Protein AF-A0A8J6BA47-F1 (afdb_monomer)

Sequence (181 aa):
MADPSVLKAARDALARYTASKAASAPPHPPAHEPGSLAMLLRPKSAKIEANWRGPFRFIGRGSHSSSSIIEHLTTGKNMEVSDRRLKAWAGTQDLDTLKAIIAEQEGEYEVESIVSARRRSPGSKTIMLTVHWAGYESEEDSEVRLDASTAQLAPLDAFLESHPAWRRTIEAACRRNGWQL

Radius of gyration: 20.18 Å; Cα contacts (8 Å, |Δi|>4): 269; chains: 1; bounding box: 51×37×56 Å

Secondary structure (DSSP, 8-state):
---HHHHHHHHHHHHHHHHHHTT---SS---PPTT-EEEEEEE-SSTTSEEEEEEEEEEEE-SSTTEEEEEETTT--EEEEEGGGEEE--S---HHHHHHHHHHHHT---EEEEEEEEESSTT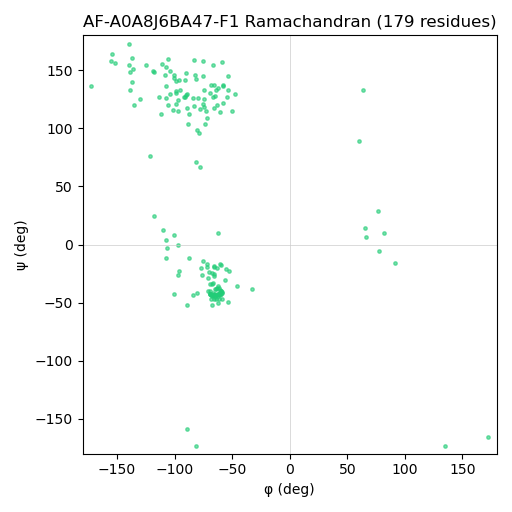--PEEEEEEETTS-GGG-EEEEE-TT----HHHHHHHHH-HHHHHHHHHHHHTTT---

pLDDT: mean 76.28, std 13.8, range [37.5, 96.56]

InterPro domains:
  IPR016197 Chromo-like domain superfamily [SSF54160] (102-166)

Foldseek 3Di:
DCPPVLQVLLVVQVVVVVVVVVPDDPDAADDQDQQFWKWFFDQDPDNPDTQIAAGWGWHAADPDPQWTWTAHLVPRDIDIDGSVRIHGRPGDPPSLSRVVRRCVRVVPFAFPDFPDWDAPDVLHLKIWTFTDTPSDDSVPTDTDIDDPPPPDPVNVVVVCVVPVVVVVVVCVSNVVSVHDD

Solvent-accessible surface area (backbone atoms only — not comparable to full-atom values): 10624 Å² total; per-residue (Å²): 132,76,52,73,66,43,56,52,48,36,53,51,35,52,51,52,51,58,56,52,58,76,74,57,83,75,87,68,70,74,85,81,49,67,72,38,46,24,27,41,57,46,84,48,99,59,94,84,55,90,42,72,44,52,59,24,34,30,62,43,76,34,98,46,100,63,27,27,27,33,29,36,76,79,80,66,49,73,45,76,42,51,51,91,36,48,38,73,54,88,59,83,84,54,65,71,43,42,43,52,45,34,33,68,70,72,65,60,58,45,53,64,44,76,79,44,79,44,60,75,44,94,92,46,72,37,35,36,32,35,35,33,41,61,88,60,57,82,90,67,46,42,80,45,76,45,47,101,78,57,76,73,59,64,41,55,51,56,40,33,69,77,34,59,70,57,37,51,53,51,48,54,53,33,48,78,59,78,45,85,132

Structure (mmCIF, N/CA/C/O backbone):
data_AF-A0A8J6BA47-F1
#
_entry.id   AF-A0A8J6BA47-F1
#
loop_
_atom_site.group_PDB
_atom_site.id
_atom_site.type_symbol
_atom_site.label_atom_id
_atom_site.label_alt_id
_atom_site.label_comp_id
_atom_site.label_asym_id
_atom_site.label_entity_id
_atom_site.label_seq_id
_atom_site.pdbx_PDB_ins_code
_atom_site.Cartn_x
_atom_site.Cartn_y
_atom_site.Cartn_z
_atom_site.occupancy
_atom_site.B_iso_or_equiv
_atom_site.auth_seq_id
_atom_site.auth_comp_id
_atom_site.auth_asym_id
_atom_site.auth_atom_id
_atom_site.pdbx_PDB_model_num
ATOM 1 N N . MET A 1 1 ? -5.062 -13.744 -6.064 1.00 40.34 1 MET A N 1
ATOM 2 C CA . MET A 1 1 ? -6.262 -13.364 -6.832 1.00 40.34 1 MET A CA 1
ATOM 3 C C . MET A 1 1 ? -7.242 -12.591 -5.989 1.00 40.34 1 MET A C 1
ATOM 5 O O . MET A 1 1 ? -8.211 -13.153 -5.491 1.00 40.34 1 MET A O 1
ATOM 9 N N . ALA A 1 2 ? -7.003 -11.284 -5.868 1.00 37.50 2 ALA A N 1
ATOM 10 C CA . ALA A 1 2 ? -8.118 -10.364 -5.708 1.00 37.50 2 ALA A CA 1
ATOM 11 C C . ALA A 1 2 ? -8.786 -10.256 -7.087 1.00 37.50 2 ALA A C 1
ATOM 13 O O . ALA A 1 2 ? -8.145 -9.914 -8.074 1.00 37.50 2 ALA A O 1
ATOM 14 N N . ASP A 1 3 ? -10.047 -10.657 -7.177 1.00 56.34 3 ASP A N 1
ATOM 15 C CA . ASP A 1 3 ? -10.820 -10.640 -8.420 1.00 56.34 3 ASP A CA 1
ATOM 16 C C . ASP A 1 3 ? -10.870 -9.197 -8.990 1.00 56.34 3 ASP A C 1
ATOM 18 O O . ASP A 1 3 ? -11.067 -8.257 -8.224 1.00 56.34 3 ASP A O 1
ATOM 22 N N . PRO A 1 4 ? -10.705 -8.948 -10.304 1.00 58.03 4 PRO A N 1
ATOM 23 C CA . PRO A 1 4 ? -10.864 -7.609 -10.892 1.00 58.03 4 PRO A CA 1
ATOM 24 C C . PRO A 1 4 ? -12.204 -6.927 -10.540 1.00 58.03 4 PRO A C 1
ATOM 26 O O . PRO A 1 4 ? -12.303 -5.693 -10.537 1.00 58.03 4 PRO A O 1
ATOM 29 N N . SER A 1 5 ? -13.230 -7.700 -10.174 1.00 58.78 5 SER A N 1
ATOM 30 C CA . SER A 1 5 ? -14.468 -7.192 -9.578 1.00 58.78 5 SER A CA 1
ATOM 31 C C . SER A 1 5 ? -14.243 -6.499 -8.220 1.00 58.78 5 SER A C 1
ATOM 33 O O . SER A 1 5 ? -14.869 -5.471 -7.955 1.00 58.78 5 SER A O 1
ATOM 35 N N . VAL A 1 6 ? -13.300 -6.986 -7.407 1.00 58.88 6 VAL A N 1
ATOM 36 C CA . VAL A 1 6 ? -12.891 -6.462 -6.091 1.00 58.88 6 VAL A CA 1
ATOM 37 C C . VAL A 1 6 ? -12.219 -5.101 -6.225 1.00 58.88 6 VAL A C 1
ATOM 39 O O . VAL A 1 6 ? -12.552 -4.178 -5.488 1.00 58.88 6 VAL A O 1
ATOM 42 N N . LEU A 1 7 ? -11.333 -4.920 -7.205 1.00 55.47 7 LEU A N 1
ATOM 43 C CA . LEU A 1 7 ? -10.654 -3.637 -7.430 1.00 55.47 7 LEU A CA 1
ATOM 44 C C . LEU A 1 7 ? -11.595 -2.569 -7.979 1.00 55.47 7 LEU A C 1
ATOM 46 O O . LEU A 1 7 ? -11.562 -1.408 -7.558 1.00 55.47 7 LEU A O 1
ATOM 50 N N . LYS A 1 8 ? -12.490 -2.957 -8.891 1.00 68.81 8 LYS A N 1
ATOM 51 C CA . LYS A 1 8 ? -13.566 -2.069 -9.329 1.00 68.81 8 LYS A CA 1
ATOM 52 C C . LYS A 1 8 ? -14.477 -1.710 -8.152 1.00 68.81 8 LYS A C 1
ATOM 54 O O . LYS A 1 8 ? -14.789 -0.537 -7.970 1.00 68.81 8 LYS A O 1
ATOM 59 N N . ALA A 1 9 ? -14.823 -2.678 -7.304 1.00 67.25 9 ALA A N 1
ATOM 60 C CA . ALA A 1 9 ? -15.599 -2.436 -6.092 1.00 67.25 9 ALA A CA 1
ATOM 61 C C . ALA A 1 9 ? -14.868 -1.521 -5.094 1.00 67.25 9 ALA A C 1
ATOM 63 O O . ALA A 1 9 ? -15.519 -0.670 -4.489 1.00 67.25 9 ALA A O 1
ATOM 64 N N . ALA A 1 10 ? -13.541 -1.635 -4.958 1.00 61.53 10 ALA A N 1
ATOM 65 C CA . ALA A 1 10 ? -12.705 -0.756 -4.141 1.00 61.53 10 ALA A CA 1
ATOM 66 C C . ALA A 1 10 ? -12.764 0.691 -4.643 1.00 61.53 10 ALA A C 1
ATOM 68 O O . ALA A 1 10 ? -13.075 1.606 -3.875 1.00 61.53 10 ALA A O 1
ATOM 69 N N . ARG A 1 11 ? -12.547 0.890 -5.950 1.00 68.50 11 ARG A N 1
ATOM 70 C CA . ARG A 1 11 ? -12.628 2.205 -6.603 1.00 68.50 11 ARG A CA 1
ATOM 71 C C . ARG A 1 11 ? -14.027 2.802 -6.504 1.00 68.50 11 ARG A C 1
ATOM 73 O O . ARG A 1 11 ? -14.170 3.963 -6.125 1.00 68.50 11 ARG A O 1
ATOM 80 N N . ASP A 1 12 ? -15.062 2.004 -6.748 1.00 72.50 12 ASP A N 1
ATOM 81 C CA . ASP A 1 12 ? -16.461 2.428 -6.647 1.00 72.50 12 ASP A CA 1
ATOM 82 C C . ASP A 1 12 ? -16.868 2.723 -5.193 1.00 72.50 12 ASP A C 1
ATOM 84 O O . ASP A 1 12 ? -17.684 3.611 -4.935 1.00 72.50 12 ASP A O 1
ATOM 88 N N . ALA A 1 13 ? -16.326 1.996 -4.213 1.00 66.44 13 ALA A N 1
ATOM 89 C CA . ALA A 1 13 ? -16.533 2.272 -2.792 1.00 66.44 13 ALA A CA 1
ATOM 90 C C . ALA A 1 13 ? -15.845 3.578 -2.377 1.00 66.44 13 ALA A C 1
ATOM 92 O O . ALA A 1 13 ? -16.460 4.399 -1.693 1.00 66.44 13 ALA A O 1
ATOM 93 N N . LEU A 1 14 ? -14.613 3.808 -2.840 1.00 64.88 14 LEU A N 1
ATOM 94 C CA . LEU A 1 14 ? -13.883 5.049 -2.600 1.00 64.88 14 LEU A CA 1
ATOM 95 C C . LEU A 1 14 ? -14.600 6.246 -3.242 1.00 64.88 14 LEU A C 1
ATOM 97 O O . LEU A 1 14 ? -14.780 7.267 -2.583 1.00 64.88 14 LEU A O 1
ATOM 101 N N . ALA A 1 15 ? -15.081 6.100 -4.480 1.00 71.81 15 ALA A N 1
ATOM 102 C CA . ALA A 1 15 ? -15.835 7.127 -5.199 1.00 71.81 15 ALA A CA 1
ATOM 103 C C . ALA A 1 15 ? -17.190 7.440 -4.539 1.00 71.81 15 ALA A C 1
ATOM 105 O O . ALA A 1 15 ? -17.557 8.604 -4.374 1.00 71.81 15 ALA A O 1
ATOM 106 N N . ARG A 1 16 ? -17.937 6.419 -4.095 1.00 69.31 16 ARG A N 1
ATOM 107 C CA . ARG A 1 16 ? -19.186 6.622 -3.336 1.00 69.31 16 ARG A CA 1
ATOM 108 C C . ARG A 1 16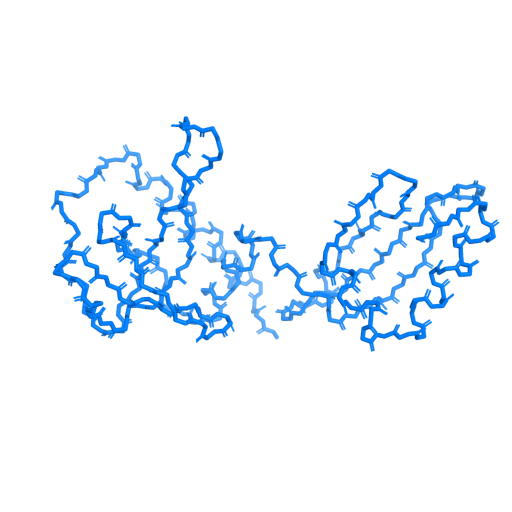 ? -18.932 7.307 -1.999 1.00 69.31 16 ARG A C 1
ATOM 110 O O . ARG A 1 16 ? -19.718 8.158 -1.586 1.00 69.31 16 ARG A O 1
ATOM 117 N N . TYR A 1 17 ? -17.833 6.965 -1.335 1.00 63.50 17 TYR A N 1
ATOM 118 C CA . TYR A 1 17 ? -17.441 7.595 -0.082 1.00 63.50 17 TYR A CA 1
ATOM 119 C C . TYR A 1 17 ? -17.047 9.067 -0.268 1.00 63.50 17 TYR A C 1
ATOM 121 O O . TYR A 1 17 ? -17.473 9.922 0.509 1.00 63.50 17 TYR A O 1
ATOM 129 N N . THR A 1 18 ? -16.259 9.397 -1.295 1.00 64.94 18 THR A N 1
ATOM 130 C CA . THR A 1 18 ? -15.900 10.794 -1.587 1.00 64.94 18 THR A CA 1
ATOM 131 C C . THR A 1 18 ? -17.123 11.614 -1.996 1.00 64.94 18 THR A C 1
ATOM 133 O O . THR A 1 18 ? -17.263 12.745 -1.530 1.00 64.94 18 THR A O 1
ATOM 136 N N . ALA A 1 19 ? -18.050 11.030 -2.764 1.00 65.50 19 ALA A N 1
ATOM 137 C CA . ALA A 1 19 ? -19.309 11.666 -3.151 1.00 65.50 19 ALA A CA 1
ATOM 138 C C . ALA A 1 19 ? -20.256 11.898 -1.958 1.00 65.50 19 ALA A C 1
ATOM 140 O O . ALA A 1 19 ? -20.803 12.991 -1.813 1.00 65.50 19 ALA A O 1
ATOM 141 N N . SER A 1 20 ? -20.412 10.923 -1.052 1.00 59.25 20 SER A N 1
ATOM 142 C CA . SER A 1 20 ? -21.249 11.081 0.152 1.00 59.25 20 SER A CA 1
ATOM 143 C C . SER A 1 20 ? -20.690 12.131 1.118 1.00 59.25 20 SER A C 1
ATOM 145 O O . SER A 1 20 ? -21.438 12.803 1.830 1.00 59.25 20 SER A O 1
ATOM 147 N N . LYS A 1 21 ? -19.369 12.348 1.087 1.00 52.53 21 LYS A N 1
ATOM 148 C CA . LYS A 1 21 ? -18.679 13.381 1.864 1.00 52.53 21 LYS A CA 1
ATOM 149 C C . LYS A 1 21 ? -19.010 14.812 1.443 1.00 52.53 21 LYS A C 1
ATOM 151 O O . LYS A 1 21 ? -18.878 15.701 2.280 1.00 52.53 21 LYS A O 1
ATOM 156 N N . ALA A 1 22 ? -19.429 15.039 0.197 1.00 51.88 22 ALA A N 1
ATOM 157 C CA . ALA A 1 22 ? -19.883 16.359 -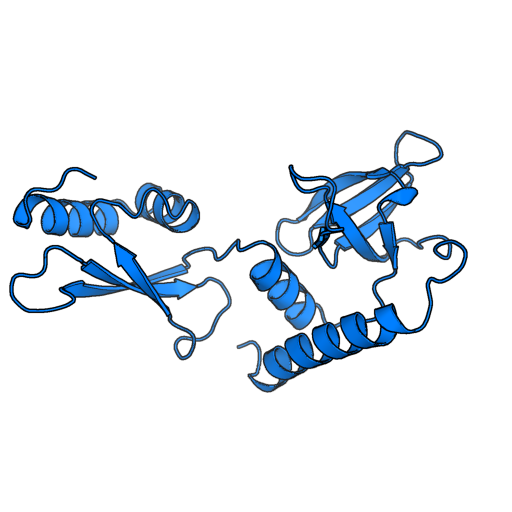0.238 1.00 51.88 22 ALA A CA 1
ATOM 158 C C . ALA A 1 22 ? -21.248 16.729 0.371 1.00 51.88 22 ALA A C 1
ATOM 160 O O . ALA A 1 22 ? -21.587 17.907 0.434 1.00 51.88 22 ALA A O 1
ATOM 161 N N . ALA A 1 23 ? -22.017 15.741 0.847 1.00 45.31 23 ALA A N 1
ATOM 162 C CA . ALA A 1 23 ? -23.414 15.937 1.210 1.00 45.31 23 ALA A CA 1
ATOM 163 C C . ALA A 1 23 ? -23.681 16.179 2.706 1.00 45.31 23 ALA A C 1
ATOM 165 O O . ALA A 1 23 ? -24.675 16.831 3.006 1.00 45.31 23 ALA A O 1
ATOM 166 N N . SER A 1 24 ? -22.856 15.713 3.656 1.00 47.75 24 SER A N 1
ATOM 167 C CA . SER A 1 24 ? -23.028 16.032 5.092 1.00 47.75 24 SER A CA 1
ATOM 168 C C . SER A 1 24 ? -21.871 15.537 5.965 1.00 47.75 24 SER A C 1
ATOM 170 O O . SER A 1 24 ? -21.425 14.394 5.853 1.00 47.75 24 SER A O 1
ATOM 172 N N . ALA A 1 25 ? -21.410 16.376 6.896 1.00 42.78 25 ALA A N 1
ATOM 173 C CA . ALA A 1 25 ? -20.571 15.946 8.011 1.00 42.78 25 ALA A CA 1
ATOM 174 C C . ALA A 1 25 ? -21.479 15.408 9.135 1.00 42.78 25 ALA A C 1
ATOM 176 O O . ALA A 1 25 ? -22.297 16.174 9.641 1.00 42.78 25 ALA A O 1
ATOM 177 N N . PRO A 1 26 ? -21.367 14.130 9.548 1.00 48.59 26 PRO A N 1
ATOM 178 C CA . PRO A 1 26 ? -22.110 13.645 10.703 1.00 48.59 26 PRO A CA 1
ATOM 179 C C . PRO A 1 26 ? -21.667 14.407 11.964 1.00 48.59 26 PRO A C 1
ATOM 181 O O . PRO A 1 26 ? -20.458 14.583 12.166 1.00 48.59 26 PRO A O 1
ATOM 184 N N . PRO A 1 27 ? -22.608 14.856 12.809 1.00 48.44 27 PRO A N 1
ATOM 185 C CA . PRO A 1 27 ? -22.300 15.482 14.084 1.00 48.44 27 PRO A CA 1
ATOM 186 C C . PRO A 1 27 ? -21.792 14.398 15.039 1.00 48.44 27 PRO A C 1
ATOM 188 O O . PRO A 1 27 ? -22.556 13.548 15.473 1.00 48.44 27 PRO A O 1
ATOM 191 N N . HIS A 1 28 ? -20.492 14.438 15.339 1.00 47.88 28 HIS A N 1
ATOM 192 C CA . HIS A 1 28 ? -19.748 13.464 16.147 1.00 47.88 28 HIS A CA 1
ATOM 193 C C . HIS A 1 28 ? -19.669 12.031 15.573 1.00 47.88 28 HIS A C 1
ATOM 195 O O . HIS A 1 28 ? -20.671 11.458 15.147 1.00 47.88 28 HIS A O 1
ATOM 201 N N . PRO A 1 29 ? -18.473 11.406 15.550 1.00 54.16 29 PRO A N 1
ATOM 202 C CA . PRO A 1 29 ? -18.387 9.995 15.208 1.00 54.16 29 PRO A CA 1
ATOM 203 C C . PRO A 1 29 ? -19.139 9.184 16.281 1.00 54.16 29 PRO A C 1
ATOM 205 O O . PRO A 1 29 ? -18.942 9.450 17.472 1.00 54.16 29 PRO A O 1
ATOM 208 N N . PRO A 1 30 ? -19.999 8.219 15.900 1.00 56.72 30 PRO A N 1
ATOM 209 C CA . PRO A 1 30 ? -20.531 7.253 16.856 1.00 56.72 30 PRO A CA 1
ATOM 210 C C . PRO A 1 30 ? -19.358 6.592 17.584 1.00 56.72 30 PRO A C 1
ATOM 212 O O . PRO A 1 30 ? -18.284 6.425 16.999 1.00 56.72 30 PRO A O 1
ATOM 215 N N . ALA A 1 31 ? -19.541 6.271 18.867 1.00 66.62 31 ALA A N 1
ATOM 216 C CA . ALA A 1 31 ? -18.517 5.605 19.662 1.00 66.62 31 ALA A CA 1
ATOM 217 C C . ALA A 1 31 ? -18.004 4.384 18.887 1.00 66.62 31 ALA A C 1
ATOM 219 O O . ALA A 1 31 ? -18.769 3.476 18.579 1.00 66.62 31 ALA A O 1
ATOM 220 N N . HIS A 1 32 ? -16.731 4.411 18.501 1.00 79.00 32 HIS A N 1
ATOM 221 C CA . HIS A 1 32 ? -16.126 3.310 17.773 1.00 79.00 32 HIS A CA 1
ATOM 222 C C . HIS A 1 32 ? -16.135 2.071 18.673 1.00 79.00 32 HIS A C 1
ATOM 224 O O . HIS A 1 32 ? -15.572 2.091 19.769 1.00 79.00 32 HIS A O 1
ATOM 230 N N . GLU A 1 33 ? -16.800 1.010 18.228 1.00 89.06 33 GLU A N 1
ATOM 231 C CA . GLU A 1 33 ? -16.761 -0.281 18.909 1.00 89.06 33 GLU A CA 1
ATOM 232 C C . GLU A 1 33 ? -15.496 -1.050 18.490 1.00 89.06 33 GLU A C 1
ATOM 234 O O . GLU A 1 33 ? -15.059 -0.916 17.338 1.00 89.06 33 GLU A O 1
ATOM 239 N N . PRO A 1 34 ? -14.878 -1.846 19.383 1.00 93.12 34 PRO A N 1
ATOM 240 C CA . PRO A 1 34 ? -13.814 -2.781 19.016 1.00 93.12 34 PRO A CA 1
ATOM 241 C C . PRO A 1 34 ? -14.189 -3.622 17.790 1.00 93.12 34 PRO A C 1
ATOM 243 O O . PRO A 1 34 ? -15.270 -4.197 17.724 1.00 93.12 34 PRO A O 1
ATOM 246 N N . GLY A 1 35 ? -13.299 -3.662 16.800 1.00 90.69 35 GLY A N 1
ATOM 247 C CA . GLY A 1 35 ? -13.515 -4.318 15.509 1.00 90.69 35 GLY A CA 1
ATOM 248 C C . GLY A 1 35 ? -14.098 -3.416 14.416 1.00 90.69 35 GLY A C 1
ATOM 249 O O . GLY A 1 35 ? -13.987 -3.761 13.240 1.00 90.69 35 GLY A O 1
ATOM 250 N N . SER A 1 36 ? -14.658 -2.248 14.757 1.00 91.75 36 SER A N 1
ATOM 251 C CA . SER A 1 36 ? -15.170 -1.297 13.760 1.00 91.75 36 SER A CA 1
ATOM 252 C C . SER A 1 36 ? -14.050 -0.702 12.899 1.00 91.75 36 SER A C 1
ATOM 254 O O . SER A 1 36 ? -12.895 -0.625 13.312 1.00 91.75 36 SER A O 1
ATOM 256 N N . LEU A 1 37 ? -14.381 -0.273 11.680 1.00 92.31 37 LEU A N 1
ATOM 257 C CA . LEU A 1 37 ? -13.415 0.313 10.750 1.00 92.31 37 LEU A CA 1
ATOM 258 C C . LEU A 1 37 ? -13.440 1.844 10.812 1.00 92.31 37 LEU A C 1
ATOM 260 O O . LEU A 1 37 ? -14.502 2.468 10.908 1.00 92.31 37 LEU A O 1
ATOM 264 N N . ALA A 1 38 ? -12.269 2.467 10.714 1.00 91.81 38 ALA A N 1
ATOM 265 C CA . ALA A 1 38 ? -12.109 3.914 10.786 1.00 91.81 38 ALA A CA 1
ATOM 266 C C . ALA A 1 38 ? -11.087 4.445 9.773 1.00 91.81 38 ALA A C 1
ATOM 268 O O . ALA A 1 38 ? -10.159 3.759 9.365 1.00 91.81 38 ALA A O 1
ATOM 269 N N . MET A 1 39 ? -11.237 5.706 9.387 1.00 90.56 39 MET A N 1
ATOM 270 C CA . MET A 1 39 ? -10.231 6.477 8.668 1.00 90.56 39 MET A CA 1
ATOM 271 C C . MET A 1 39 ? -9.498 7.406 9.623 1.00 90.56 39 MET A C 1
ATOM 273 O O . MET A 1 39 ? -10.106 7.990 10.520 1.00 90.56 39 MET A O 1
ATOM 277 N N . LEU A 1 40 ? -8.213 7.609 9.362 1.00 88.88 40 LEU A N 1
ATOM 278 C CA . LEU A 1 40 ? -7.342 8.507 10.098 1.00 88.88 40 LEU A CA 1
ATOM 279 C C . LEU A 1 40 ? -7.026 9.755 9.270 1.00 88.88 40 LEU A C 1
ATOM 281 O O . LEU A 1 40 ? -6.477 9.672 8.173 1.00 88.88 40 LEU A O 1
ATOM 285 N N . LEU A 1 41 ? -7.280 10.934 9.826 1.00 84.25 41 LEU A N 1
ATOM 286 C CA . LEU A 1 41 ? -6.815 12.200 9.271 1.00 84.25 41 LEU A CA 1
ATOM 287 C C . LEU A 1 41 ? -5.305 12.353 9.497 1.00 84.25 41 LEU A C 1
ATOM 289 O O . LEU A 1 41 ? -4.841 12.495 10.636 1.00 84.25 41 LEU A O 1
ATOM 293 N N . ARG A 1 42 ? -4.524 12.382 8.417 1.00 78.25 42 ARG A N 1
ATOM 294 C CA . ARG A 1 42 ? -3.100 12.736 8.417 1.00 78.25 42 ARG A CA 1
ATOM 295 C C . ARG A 1 42 ? -2.954 14.185 7.931 1.00 78.25 42 ARG A C 1
ATOM 297 O O . ARG A 1 42 ? -3.288 14.469 6.783 1.00 78.25 42 ARG A O 1
ATOM 304 N N . PRO A 1 43 ? -2.477 15.124 8.764 1.00 56.88 43 PRO A N 1
ATOM 305 C CA . PRO A 1 43 ? -2.173 16.462 8.274 1.00 56.88 43 PRO A CA 1
ATOM 306 C C . PRO A 1 43 ? -1.018 16.376 7.265 1.00 56.88 43 PRO A C 1
ATOM 308 O O . PRO A 1 43 ? 0.020 15.789 7.571 1.00 56.88 43 PRO A O 1
ATOM 311 N N . LYS A 1 44 ? -1.192 16.939 6.062 1.00 58.03 44 LYS A N 1
ATOM 312 C CA . LYS A 1 44 ? -0.062 17.213 5.162 1.00 58.03 44 LYS A CA 1
ATOM 313 C C . LYS A 1 44 ? 0.709 18.437 5.672 1.00 58.03 44 LYS A C 1
ATOM 315 O O . LYS A 1 44 ? 0.164 19.268 6.398 1.00 58.03 44 LYS A O 1
ATOM 320 N N . SER A 1 45 ? 1.975 18.549 5.268 1.00 50.25 45 SER A N 1
ATOM 321 C CA . SER A 1 45 ? 2.879 19.665 5.601 1.00 50.25 45 SER A CA 1
ATOM 322 C C . SER A 1 45 ? 2.328 21.046 5.210 1.00 50.25 45 SER A C 1
ATOM 324 O O . SER A 1 45 ? 2.710 22.045 5.815 1.00 50.25 45 SER A O 1
ATOM 326 N N . ALA A 1 46 ? 1.373 21.108 4.276 1.00 49.25 46 ALA A N 1
ATOM 327 C CA . ALA A 1 46 ? 0.557 22.284 3.996 1.00 49.25 46 ALA A CA 1
ATOM 328 C C . ALA A 1 46 ? -0.869 22.080 4.542 1.00 49.25 46 ALA A C 1
ATOM 330 O O . ALA A 1 46 ? -1.577 21.160 4.136 1.00 49.25 46 ALA A O 1
ATOM 331 N N . LYS A 1 47 ? -1.300 22.960 5.453 1.00 49.75 47 LYS A N 1
ATOM 332 C CA . LYS A 1 47 ? -2.566 22.916 6.220 1.00 49.75 47 LYS A CA 1
ATOM 333 C C . LYS A 1 47 ? -3.867 22.991 5.392 1.00 49.75 47 LYS A C 1
ATOM 335 O O . LYS A 1 47 ? -4.928 23.192 5.972 1.00 49.75 47 LYS A O 1
ATOM 340 N N . ILE A 1 48 ? -3.806 22.890 4.066 1.00 49.44 48 ILE A N 1
ATOM 341 C CA . ILE A 1 48 ? -4.901 23.306 3.179 1.00 49.44 48 ILE A CA 1
ATOM 342 C C . ILE A 1 48 ? -5.803 22.128 2.771 1.00 49.44 48 ILE A C 1
ATOM 344 O O . ILE A 1 48 ? -6.982 22.340 2.512 1.00 49.44 48 ILE A O 1
ATOM 348 N N . GLU A 1 49 ? -5.326 20.877 2.820 1.00 58.69 49 GLU A N 1
ATOM 349 C CA . GLU A 1 49 ? -6.135 19.713 2.424 1.00 58.69 49 GLU A CA 1
ATOM 350 C C . GLU A 1 49 ? -6.120 18.593 3.472 1.00 58.69 49 GLU A C 1
ATOM 352 O O . GLU A 1 49 ? -5.072 18.085 3.883 1.00 58.69 49 GLU A O 1
ATOM 357 N N . ALA A 1 50 ? -7.314 18.184 3.905 1.00 69.00 50 ALA A N 1
ATOM 358 C CA . ALA A 1 50 ? -7.500 17.075 4.830 1.00 69.00 50 ALA A CA 1
ATOM 359 C C . ALA A 1 50 ? -7.253 15.731 4.121 1.00 69.00 50 ALA A C 1
ATOM 361 O O . ALA A 1 50 ? -8.122 15.239 3.401 1.00 69.00 50 ALA A O 1
ATOM 362 N N . ASN A 1 51 ? -6.093 15.113 4.356 1.00 79.12 51 ASN A N 1
ATOM 363 C CA . ASN A 1 51 ? -5.755 13.799 3.809 1.00 79.12 51 ASN A CA 1
ATOM 364 C C . ASN A 1 51 ? -6.227 12.680 4.753 1.00 79.12 51 ASN A C 1
ATOM 366 O O . ASN A 1 51 ? -5.627 12.439 5.802 1.00 79.12 51 ASN A O 1
ATOM 370 N N . TRP A 1 52 ? -7.324 12.014 4.398 1.00 83.31 52 TRP A N 1
ATOM 371 C CA . TRP A 1 52 ? -7.855 10.881 5.155 1.00 83.31 52 TRP A CA 1
ATOM 372 C C . TRP A 1 52 ? -7.261 9.579 4.618 1.00 83.31 52 TRP A C 1
ATOM 374 O O . TRP A 1 52 ? -7.340 9.321 3.422 1.00 83.31 52 TRP A O 1
ATOM 384 N N . ARG A 1 53 ? -6.684 8.774 5.510 1.00 84.88 53 ARG A N 1
ATOM 385 C CA . ARG A 1 53 ? -6.096 7.462 5.223 1.00 84.88 53 ARG A CA 1
ATOM 386 C C . ARG A 1 53 ? -6.926 6.347 5.847 1.00 84.88 53 ARG A C 1
ATOM 388 O O . ARG A 1 53 ? -7.591 6.586 6.855 1.00 84.88 53 ARG A O 1
ATOM 395 N N . GLY A 1 54 ? -6.845 5.144 5.302 1.00 85.50 54 GLY A N 1
ATOM 396 C CA . GLY A 1 54 ? -7.427 3.933 5.873 1.00 85.50 54 GLY A CA 1
ATOM 397 C C . GLY A 1 54 ? -8.164 3.090 4.829 1.00 85.50 54 GLY A C 1
ATOM 398 O O . GLY A 1 54 ? -8.154 3.431 3.646 1.00 85.50 54 GLY A O 1
ATOM 399 N N . PRO A 1 55 ? -8.849 2.021 5.255 1.00 89.19 55 PRO A N 1
ATOM 400 C CA . PRO A 1 55 ? -9.377 1.849 6.611 1.00 89.19 55 PRO A CA 1
ATOM 401 C C . PRO A 1 55 ? -8.435 1.167 7.613 1.00 89.19 55 PRO A C 1
ATOM 403 O O . PRO A 1 55 ? -7.670 0.274 7.288 1.00 89.19 55 PRO A O 1
ATOM 406 N N . PHE A 1 56 ? -8.548 1.577 8.871 1.00 92.38 56 PHE A N 1
ATOM 407 C CA . PHE A 1 56 ? -7.911 0.985 10.044 1.00 92.38 56 PHE A CA 1
ATOM 408 C C . PHE A 1 56 ? -8.955 0.245 10.875 1.00 92.38 56 PHE A C 1
ATOM 410 O O . PHE A 1 56 ? -10.124 0.637 10.877 1.00 92.38 56 PHE A O 1
ATOM 417 N N . ARG A 1 57 ? -8.544 -0.776 11.628 1.00 95.06 57 ARG A N 1
ATOM 418 C CA . ARG A 1 57 ? -9.422 -1.439 12.599 1.00 95.06 57 ARG A CA 1
ATOM 419 C C . ARG A 1 57 ? -9.315 -0.753 13.948 1.00 95.06 57 ARG A C 1
ATOM 421 O O . ARG A 1 57 ? -8.226 -0.551 14.464 1.00 95.06 57 ARG A O 1
ATOM 428 N N . PHE A 1 58 ? -10.440 -0.400 14.539 1.00 95.06 58 PHE A N 1
ATOM 429 C CA . PHE A 1 58 ? -10.493 0.097 15.899 1.00 95.06 58 PHE A CA 1
ATOM 430 C C . PHE A 1 58 ? -10.292 -1.060 16.878 1.00 95.06 58 PHE A C 1
ATOM 432 O O . PHE A 1 58 ? -11.016 -2.051 16.824 1.00 95.06 58 PHE A O 1
ATOM 439 N N . ILE A 1 59 ? -9.320 -0.935 17.777 1.00 96.56 59 ILE A N 1
ATOM 440 C CA . ILE A 1 59 ? -9.000 -1.968 18.768 1.00 96.56 59 ILE A CA 1
ATOM 441 C C . ILE A 1 59 ? -9.605 -1.621 20.126 1.00 96.56 59 ILE A C 1
ATOM 443 O O . ILE A 1 59 ? -10.175 -2.481 20.792 1.00 96.56 59 ILE A O 1
ATOM 447 N N . GLY A 1 60 ? -9.517 -0.357 20.539 1.00 94.56 60 GLY A N 1
ATOM 448 C CA . GLY A 1 60 ? -10.004 0.068 21.846 1.00 94.56 60 GLY A CA 1
ATOM 449 C C . GLY A 1 60 ? -9.633 1.503 22.194 1.00 94.56 60 GLY A C 1
ATOM 450 O O . GLY A 1 60 ? -9.211 2.286 21.345 1.00 94.56 60 GLY A O 1
ATOM 451 N N . ARG A 1 61 ? -9.791 1.853 23.472 1.00 94.81 61 ARG A N 1
ATOM 452 C CA . ARG A 1 61 ? -9.407 3.165 24.012 1.00 94.81 61 ARG A CA 1
ATOM 453 C C . ARG A 1 61 ? -7.910 3.218 24.310 1.00 94.81 61 ARG A C 1
ATOM 455 O O . ARG A 1 61 ? -7.332 2.224 24.739 1.00 94.81 61 ARG A O 1
ATOM 462 N N . GLY A 1 62 ? -7.303 4.372 24.047 1.00 91.88 62 GLY A N 1
ATOM 463 C CA . GLY A 1 62 ? -5.899 4.628 24.356 1.00 91.88 62 GLY A CA 1
ATOM 464 C C . GLY A 1 62 ? -5.682 5.013 25.816 1.00 91.88 62 GLY A C 1
ATOM 465 O O . GLY A 1 62 ? -6.604 4.991 26.633 1.00 91.88 62 GLY A O 1
ATOM 466 N N . SER A 1 63 ? -4.446 5.392 26.134 1.00 91.25 63 SER A N 1
ATOM 467 C CA . SER A 1 63 ? -4.063 5.818 27.485 1.00 91.25 63 SER A CA 1
ATOM 468 C C . SER A 1 63 ? -4.748 7.119 27.933 1.00 91.25 63 SER A C 1
ATOM 470 O O . SER A 1 63 ? -4.957 7.330 29.128 1.00 91.25 63 SER A O 1
ATOM 472 N N . HIS A 1 64 ? -5.158 7.969 26.987 1.00 90.69 64 HIS A N 1
ATOM 473 C CA . HIS A 1 64 ? -5.864 9.223 27.255 1.00 90.69 64 HIS A CA 1
ATOM 474 C C . HIS A 1 64 ? -7.364 9.119 26.956 1.00 90.69 64 HIS A C 1
ATOM 476 O O . HIS A 1 64 ? -7.783 8.470 25.997 1.00 90.69 64 HIS A O 1
ATOM 482 N N . SER A 1 65 ? -8.181 9.879 27.693 1.00 85.06 65 SER A N 1
ATOM 483 C CA . SER A 1 65 ? -9.651 9.896 27.563 1.00 85.06 65 SER A CA 1
ATOM 484 C C . SER A 1 65 ? -10.188 10.313 26.185 1.00 85.06 65 SER A C 1
ATOM 486 O O . SER A 1 65 ? -11.345 10.046 25.878 1.00 85.06 65 SER A O 1
ATOM 488 N N . SER A 1 66 ? -9.364 10.962 25.357 1.00 89.31 66 SER A N 1
ATOM 489 C CA . SER A 1 66 ? -9.704 11.417 23.996 1.00 89.31 66 SER A CA 1
ATOM 490 C C . SER A 1 66 ? -8.836 10.766 22.914 1.00 89.31 66 SER A C 1
ATOM 492 O O . SER A 1 66 ? -8.612 11.340 21.839 1.00 89.31 66 SER A O 1
ATOM 494 N N . SER A 1 67 ? -8.309 9.585 23.232 1.00 91.88 67 SER A N 1
ATOM 495 C CA . SER A 1 67 ? -7.471 8.785 22.351 1.00 91.88 67 SER A CA 1
ATOM 496 C C . SER A 1 67 ? -8.026 7.377 22.177 1.00 91.88 67 SER A C 1
ATOM 498 O O . SER A 1 67 ? -8.704 6.821 23.048 1.00 91.88 67 SER A O 1
ATOM 500 N N . SER A 1 68 ? -7.680 6.789 21.044 1.00 93.94 68 SER A N 1
ATOM 501 C CA . SER A 1 68 ? -8.108 5.469 20.625 1.00 93.94 68 SER A CA 1
ATOM 502 C C . SER A 1 68 ? -6.948 4.722 19.988 1.00 93.94 68 SER A C 1
ATOM 504 O O . SER A 1 68 ? -6.087 5.330 19.354 1.00 93.94 68 SER A O 1
ATOM 506 N N . ILE A 1 69 ? -6.934 3.403 20.143 1.00 95.31 69 ILE A N 1
ATOM 507 C CA . ILE A 1 69 ? -5.955 2.514 19.524 1.00 95.31 69 ILE A CA 1
ATOM 508 C C . ILE A 1 69 ? -6.572 1.952 18.251 1.00 95.31 69 ILE A C 1
ATOM 510 O O . ILE A 1 69 ? -7.643 1.340 18.280 1.00 95.31 69 ILE A O 1
ATOM 514 N N . ILE A 1 70 ? -5.877 2.155 17.140 1.00 94.44 70 ILE A N 1
ATOM 515 C CA . ILE A 1 70 ? -6.226 1.597 15.838 1.00 94.44 70 ILE A CA 1
ATOM 516 C C . ILE A 1 70 ? -5.114 0.675 15.337 1.00 94.44 70 ILE A C 1
ATOM 518 O O . ILE A 1 70 ? -3.939 0.912 15.606 1.00 94.44 70 ILE A O 1
ATOM 522 N N . GLU A 1 71 ? -5.490 -0.352 14.591 1.00 94.50 71 GLU A N 1
ATOM 523 C CA . GLU A 1 71 ? -4.617 -1.322 13.942 1.00 94.50 71 GLU A CA 1
ATOM 524 C C . GLU A 1 71 ? -4.597 -1.080 12.430 1.00 94.50 71 GLU A C 1
ATOM 526 O O . GLU A 1 71 ? -5.628 -0.876 11.777 1.00 94.50 71 GLU A O 1
ATOM 531 N N . HIS A 1 72 ? -3.397 -1.133 11.869 1.00 89.06 72 HIS A N 1
ATOM 532 C CA . HIS A 1 72 ? -3.159 -1.155 10.437 1.00 89.06 72 HIS A CA 1
ATOM 533 C C . HIS A 1 72 ? -3.491 -2.529 9.847 1.00 89.06 72 HIS A C 1
ATOM 535 O O . HIS A 1 72 ? -2.870 -3.520 10.217 1.00 89.06 72 HIS A O 1
ATOM 541 N N . LEU A 1 73 ? -4.421 -2.612 8.893 1.00 87.19 73 LEU A N 1
ATOM 542 C CA . LEU A 1 73 ? -4.901 -3.915 8.402 1.00 87.19 73 LEU A CA 1
ATOM 543 C C . LEU A 1 73 ? -3.871 -4.709 7.578 1.00 87.19 73 LEU A C 1
ATOM 545 O O . LEU A 1 73 ? -3.994 -5.928 7.474 1.00 87.19 73 LEU A O 1
ATOM 549 N N . THR A 1 74 ? -2.885 -4.038 6.976 1.00 79.38 74 THR A N 1
ATOM 550 C CA . THR A 1 74 ? -1.787 -4.690 6.235 1.00 79.38 74 THR A CA 1
ATOM 551 C C . THR A 1 74 ? -0.600 -5.019 7.142 1.00 79.38 74 THR A C 1
ATOM 553 O O . THR A 1 74 ? -0.171 -6.165 7.191 1.00 79.38 74 THR A O 1
ATOM 556 N N . THR A 1 75 ? -0.091 -4.043 7.903 1.00 79.44 75 THR A N 1
ATOM 557 C CA . THR A 1 75 ? 1.128 -4.211 8.713 1.00 79.44 75 THR A CA 1
ATOM 558 C C . THR A 1 75 ? 0.884 -4.770 10.118 1.00 79.44 75 THR A C 1
ATOM 560 O O . THR A 1 75 ? 1.846 -5.087 10.813 1.00 79.44 75 THR A O 1
ATOM 563 N N . GLY A 1 76 ? -0.369 -4.838 10.584 1.00 84.88 76 GLY A N 1
ATOM 564 C CA . GLY A 1 76 ? -0.725 -5.251 11.950 1.00 84.88 76 GLY A CA 1
ATOM 565 C C . GLY A 1 76 ? -0.249 -4.287 13.046 1.00 84.88 76 GLY A C 1
ATOM 566 O O . GLY A 1 76 ? -0.335 -4.591 14.233 1.00 84.88 76 GLY A O 1
ATOM 567 N N . LYS A 1 77 ? 0.303 -3.123 12.678 1.00 84.38 77 LYS A N 1
ATOM 568 C CA . LYS A 1 77 ? 0.837 -2.156 13.642 1.00 84.38 77 LYS A CA 1
ATOM 569 C C . LYS A 1 77 ? -0.293 -1.419 14.348 1.00 84.38 77 LYS A C 1
ATOM 571 O O . LYS A 1 77 ? -1.181 -0.861 13.703 1.00 84.38 77 LYS A O 1
ATOM 576 N N . ASN A 1 78 ? -0.184 -1.333 15.670 1.00 91.94 78 ASN A N 1
ATOM 577 C CA . ASN A 1 78 ? -1.094 -0.557 16.503 1.00 91.94 78 ASN A CA 1
ATOM 578 C C . ASN A 1 78 ? -0.585 0.875 16.684 1.00 91.94 78 ASN A C 1
ATOM 580 O O . ASN A 1 78 ? 0.613 1.108 16.848 1.00 91.94 78 ASN A O 1
ATOM 584 N N . MET A 1 79 ? -1.500 1.839 16.682 1.00 92.19 79 MET A N 1
ATOM 585 C CA . MET A 1 79 ? -1.203 3.254 16.888 1.00 92.19 79 MET A CA 1
ATOM 586 C C . MET A 1 79 ? -2.257 3.889 17.793 1.00 92.19 79 MET A C 1
ATOM 588 O O . MET A 1 79 ? -3.454 3.732 17.555 1.00 92.19 79 MET A O 1
ATOM 592 N N . GLU A 1 80 ? -1.817 4.656 18.790 1.00 92.56 80 GLU A N 1
ATOM 593 C CA . GLU A 1 80 ? -2.699 5.525 19.573 1.00 92.56 80 GLU A CA 1
ATOM 594 C C . GLU A 1 80 ? -2.898 6.857 18.831 1.00 92.56 80 GLU A C 1
ATOM 596 O O . GLU A 1 80 ? -1.938 7.527 18.440 1.00 92.56 80 GLU A O 1
ATOM 601 N N . VAL A 1 81 ? -4.152 7.243 18.601 1.00 90.81 81 VAL A N 1
ATOM 602 C CA . VAL A 1 81 ? -4.529 8.447 17.850 1.00 90.81 81 VAL A CA 1
ATOM 603 C C . VAL A 1 81 ? -5.656 9.198 18.548 1.00 90.81 81 VAL A C 1
ATOM 605 O O . VAL A 1 81 ? -6.486 8.609 19.230 1.00 90.81 81 VAL A O 1
ATOM 608 N N . SER A 1 82 ? -5.709 10.519 18.368 1.00 89.56 82 SER A N 1
ATOM 609 C CA . SER A 1 82 ? -6.809 11.330 18.903 1.00 89.56 82 SER A CA 1
ATOM 610 C C . SER A 1 82 ? -8.126 11.025 18.188 1.00 89.56 82 SER A C 1
ATOM 612 O O . SER A 1 82 ? -8.169 11.019 16.956 1.00 89.56 82 SER A O 1
ATOM 614 N N . ASP A 1 83 ? -9.211 10.909 18.954 1.00 88.06 83 ASP A N 1
ATOM 615 C CA . ASP A 1 83 ? -10.567 10.649 18.448 1.00 88.06 83 ASP A CA 1
ATOM 616 C C . ASP A 1 83 ? -11.019 11.688 17.411 1.00 88.06 83 ASP A C 1
ATOM 618 O O . ASP A 1 83 ? -11.732 11.372 16.464 1.00 88.06 83 ASP A O 1
ATOM 622 N N . ARG A 1 84 ? -10.546 12.938 17.524 1.00 86.12 84 ARG A N 1
ATOM 623 C CA . ARG A 1 84 ? -10.861 14.019 16.568 1.00 86.12 84 ARG A CA 1
ATOM 624 C C . ARG A 1 84 ? -10.299 13.774 15.168 1.00 86.12 84 ARG A C 1
ATOM 626 O O . ARG A 1 84 ? -10.714 14.426 14.213 1.00 86.12 84 ARG A O 1
ATOM 633 N N . ARG A 1 85 ? -9.310 12.889 15.054 1.00 85.56 85 ARG A N 1
ATOM 634 C CA . ARG A 1 85 ? -8.674 12.508 13.790 1.00 85.56 85 ARG A CA 1
ATOM 635 C C . ARG A 1 85 ? -9.259 11.220 13.230 1.00 85.56 85 ARG A C 1
ATOM 637 O O . ARG A 1 85 ? -8.811 10.800 12.168 1.00 85.56 85 ARG A O 1
ATOM 644 N N . LEU A 1 86 ? -10.220 10.610 13.916 1.00 88.81 86 LEU A N 1
ATOM 645 C CA . LEU A 1 86 ? -10.893 9.408 13.463 1.00 88.81 86 LEU A CA 1
ATOM 646 C C . LEU A 1 86 ? -12.249 9.747 12.855 1.00 88.81 86 LEU A C 1
ATOM 648 O O . LEU A 1 86 ? -12.965 10.642 13.302 1.00 88.81 86 LEU A O 1
ATOM 652 N N . LYS A 1 87 ? -12.595 9.013 11.803 1.00 88.81 87 LYS A N 1
ATOM 653 C CA . LYS A 1 87 ? -13.934 9.020 11.219 1.00 88.81 87 LYS A CA 1
ATOM 654 C C . LYS A 1 87 ? -14.336 7.590 10.909 1.00 88.81 87 LYS A C 1
ATOM 656 O O . LYS A 1 87 ? -13.512 6.829 10.421 1.00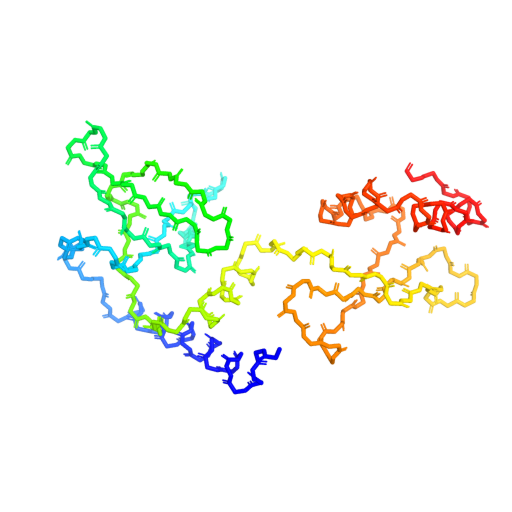 88.81 87 LYS A O 1
ATOM 661 N N . ALA A 1 88 ? -15.589 7.225 11.159 1.00 88.25 88 ALA A N 1
ATOM 662 C CA . ALA A 1 88 ? -16.085 5.898 10.805 1.00 88.25 88 ALA A CA 1
ATOM 663 C C . ALA A 1 88 ? -15.926 5.632 9.297 1.00 88.25 88 ALA A C 1
ATOM 665 O O . ALA A 1 88 ? -16.192 6.508 8.462 1.00 88.25 88 ALA A O 1
ATOM 666 N N . TRP A 1 89 ? -15.471 4.428 8.959 1.00 86.06 89 TRP A N 1
ATOM 667 C CA . TRP A 1 89 ? -15.450 3.935 7.589 1.00 86.06 89 TRP A CA 1
ATOM 668 C C . TRP A 1 89 ? -16.851 3.446 7.216 1.00 86.06 89 TRP A C 1
ATOM 670 O O . TRP A 1 89 ? -17.431 2.628 7.921 1.00 86.06 89 TRP A O 1
ATOM 680 N N . ALA A 1 90 ? -17.391 3.958 6.112 1.00 81.38 90 ALA A N 1
ATOM 681 C CA . ALA A 1 90 ? -18.726 3.607 5.615 1.00 81.38 90 ALA A CA 1
ATOM 682 C C . ALA A 1 90 ? -18.676 2.768 4.323 1.00 81.38 90 ALA A C 1
ATOM 684 O O . ALA A 1 90 ? -19.673 2.663 3.614 1.00 81.38 90 ALA A O 1
ATOM 685 N N . GLY A 1 91 ? -17.496 2.250 3.972 1.00 78.62 91 GLY A N 1
ATOM 686 C CA . GLY A 1 91 ? -17.296 1.428 2.783 1.00 78.62 91 GLY A CA 1
ATOM 687 C C . GLY A 1 91 ? -17.516 -0.059 3.053 1.00 78.62 91 GLY A C 1
ATOM 688 O O . GLY A 1 91 ? -18.162 -0.454 4.021 1.00 78.62 91 GLY A O 1
ATOM 689 N N . THR A 1 92 ? -16.943 -0.888 2.182 1.00 81.62 92 THR A N 1
ATOM 690 C CA . THR A 1 92 ? -16.942 -2.351 2.332 1.00 81.62 92 THR A CA 1
ATOM 691 C C . THR A 1 92 ? -16.288 -2.802 3.645 1.00 81.62 92 THR A C 1
ATOM 693 O O . THR A 1 92 ? -15.476 -2.075 4.219 1.00 81.62 92 THR A O 1
ATOM 696 N N . GLN A 1 93 ? -16.642 -4.001 4.108 1.00 84.12 93 GLN A N 1
ATOM 697 C CA . GLN A 1 93 ? -15.991 -4.692 5.230 1.00 84.12 93 GLN A CA 1
ATOM 698 C C . GLN A 1 93 ? -15.123 -5.874 4.772 1.00 84.12 93 GLN A C 1
ATOM 700 O O . GLN A 1 93 ? -14.478 -6.512 5.600 1.00 84.12 93 GLN A O 1
ATOM 705 N N . ASP A 1 94 ? -15.102 -6.164 3.470 1.00 87.62 94 ASP A N 1
ATOM 706 C CA . ASP A 1 94 ? -14.306 -7.246 2.896 1.00 87.62 94 ASP A CA 1
ATOM 707 C C . ASP A 1 94 ? -12.802 -6.980 3.047 1.00 87.62 94 ASP A C 1
ATOM 709 O O . ASP A 1 94 ? -12.284 -6.002 2.510 1.00 87.62 94 ASP A O 1
ATOM 713 N N . LEU A 1 95 ? -12.098 -7.844 3.780 1.00 79.44 95 LEU A N 1
ATOM 714 C CA . LEU A 1 95 ? -10.721 -7.591 4.205 1.00 79.44 95 LEU A CA 1
ATOM 715 C C . LEU A 1 95 ? -9.745 -7.437 3.030 1.00 79.44 95 LEU A C 1
ATOM 717 O O . LEU A 1 95 ? -8.851 -6.593 3.107 1.00 79.44 95 LEU A O 1
ATOM 721 N N . ASP A 1 96 ? -9.923 -8.207 1.959 1.00 75.25 96 ASP A N 1
ATOM 722 C CA . ASP A 1 96 ? -9.042 -8.159 0.790 1.00 75.25 96 ASP A CA 1
ATOM 723 C C . ASP A 1 96 ? -9.226 -6.842 0.029 1.00 75.25 96 ASP A C 1
ATOM 725 O O . ASP A 1 96 ? -8.248 -6.153 -0.272 1.00 75.25 96 ASP A O 1
ATOM 729 N N . THR A 1 97 ? -10.477 -6.400 -0.145 1.00 77.62 97 THR A N 1
ATOM 730 C CA . THR A 1 97 ? -10.780 -5.073 -0.697 1.00 77.62 97 THR A CA 1
ATOM 731 C C . THR A 1 97 ? -10.171 -3.956 0.158 1.00 77.62 97 THR A C 1
ATOM 733 O O . THR A 1 97 ? -9.637 -2.979 -0.367 1.00 77.62 97 THR A O 1
ATOM 736 N N . LEU A 1 98 ? -10.235 -4.072 1.489 1.00 82.12 98 LEU A N 1
ATOM 737 C CA . LEU A 1 98 ? -9.696 -3.052 2.395 1.00 82.12 98 LEU A CA 1
ATOM 738 C C . LEU A 1 98 ? -8.175 -2.946 2.310 1.00 82.12 98 LEU A C 1
ATOM 740 O O . LEU A 1 98 ? -7.648 -1.835 2.294 1.00 82.12 98 LEU A O 1
ATOM 744 N N . LYS A 1 99 ? -7.473 -4.081 2.236 1.00 76.81 99 LYS A N 1
ATOM 745 C CA . LYS A 1 99 ? -6.015 -4.105 2.069 1.00 76.81 99 LYS A CA 1
ATOM 746 C C . LYS A 1 99 ? -5.593 -3.447 0.755 1.00 76.81 99 LYS A C 1
ATOM 748 O O . LYS A 1 99 ? -4.674 -2.633 0.776 1.00 76.81 99 LYS A O 1
ATOM 753 N N . ALA A 1 100 ? -6.310 -3.714 -0.338 1.00 71.81 100 ALA A N 1
ATOM 754 C CA . ALA A 1 100 ? -6.065 -3.064 -1.625 1.00 71.81 100 ALA A CA 1
ATOM 755 C C . ALA A 1 100 ? -6.237 -1.532 -1.546 1.00 71.81 100 ALA A C 1
ATOM 757 O O . ALA A 1 100 ? -5.385 -0.784 -2.022 1.00 71.81 100 ALA A O 1
ATOM 758 N N . ILE A 1 101 ? -7.286 -1.051 -0.864 1.00 78.12 101 ILE A N 1
ATOM 759 C CA . ILE A 1 101 ? -7.519 0.391 -0.653 1.00 78.12 101 ILE A CA 1
ATOM 760 C C . ILE A 1 101 ? -6.367 1.039 0.131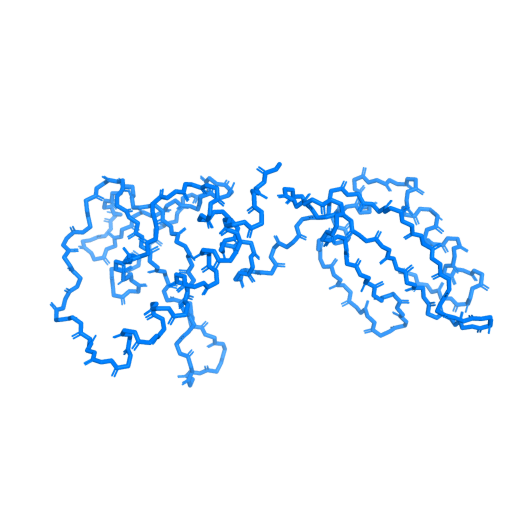 1.00 78.12 101 ILE A C 1
ATOM 762 O O . ILE A 1 101 ? -5.958 2.157 -0.186 1.00 78.12 101 ILE A O 1
ATOM 766 N N . ILE A 1 102 ? -5.855 0.366 1.165 1.00 79.88 102 ILE A N 1
ATOM 767 C CA . ILE A 1 102 ? -4.745 0.879 1.983 1.00 79.88 102 ILE A CA 1
ATOM 768 C C . ILE A 1 102 ? -3.469 0.975 1.149 1.00 79.88 102 ILE A C 1
ATOM 770 O O . ILE A 1 102 ? -2.837 2.030 1.155 1.00 79.88 102 ILE A O 1
ATOM 774 N N . ALA A 1 103 ? -3.139 -0.075 0.392 1.00 70.12 103 ALA A N 1
ATOM 775 C CA . ALA A 1 103 ? -1.966 -0.100 -0.478 1.00 70.12 103 ALA A CA 1
ATOM 776 C C . ALA A 1 103 ? -2.008 1.030 -1.525 1.00 70.12 103 ALA A C 1
ATOM 778 O O . ALA A 1 103 ? -1.045 1.789 -1.657 1.00 70.12 103 ALA A O 1
ATOM 779 N N . GLU A 1 104 ? -3.155 1.223 -2.192 1.00 71.12 104 GLU A N 1
ATOM 780 C CA . GLU A 1 104 ? -3.348 2.311 -3.162 1.00 71.12 104 GLU A CA 1
ATOM 781 C C . GLU A 1 104 ? -3.206 3.694 -2.504 1.00 71.12 104 GLU A C 1
ATOM 783 O O . GLU A 1 104 ? -2.566 4.595 -3.051 1.00 71.12 104 GLU A O 1
ATOM 788 N N . GLN A 1 105 ? -3.780 3.884 -1.310 1.00 72.88 105 GLN A N 1
ATOM 789 C CA . GLN A 1 105 ? -3.701 5.163 -0.612 1.00 72.88 105 GLN A CA 1
ATOM 790 C C . GLN A 1 105 ? -2.276 5.471 -0.154 1.00 72.88 105 GLN A C 1
ATOM 792 O O . GLN A 1 105 ? -1.778 6.575 -0.390 1.00 72.88 105 GLN A O 1
ATOM 797 N N . GLU A 1 106 ? -1.630 4.555 0.553 1.00 70.38 106 GLU A N 1
ATOM 798 C CA . GLU A 1 106 ? -0.356 4.829 1.214 1.00 70.38 106 GLU A CA 1
ATOM 799 C C . GLU A 1 106 ? 0.819 4.872 0.242 1.00 70.38 106 GLU A C 1
ATOM 801 O O . GLU A 1 106 ? 1.857 5.438 0.581 1.00 70.38 106 GLU A O 1
ATOM 806 N N . GLY A 1 107 ? 0.630 4.389 -0.990 1.00 60.50 107 GLY A N 1
ATOM 807 C CA . GLY A 1 107 ? 1.723 4.254 -1.946 1.00 60.50 107 GLY A CA 1
ATOM 808 C C . GLY A 1 107 ? 2.755 3.226 -1.480 1.00 60.50 107 GLY A C 1
ATOM 809 O O . GLY A 1 107 ? 3.860 3.185 -2.019 1.00 60.50 107 GLY A O 1
ATOM 810 N N . GLU A 1 108 ? 2.398 2.412 -0.481 1.00 57.78 108 GLU A N 1
ATOM 811 C CA . GLU A 1 108 ? 3.144 1.249 -0.018 1.00 57.78 108 GLU A CA 1
ATOM 812 C C . GLU A 1 108 ? 2.894 0.108 -1.004 1.00 57.78 108 GLU A C 1
ATOM 814 O O . GLU A 1 108 ? 2.223 -0.878 -0.715 1.00 57.78 108 GLU A O 1
ATOM 819 N N . TYR A 1 109 ? 3.397 0.281 -2.222 1.00 65.06 109 TYR A N 1
ATOM 820 C CA . TYR A 1 109 ? 3.522 -0.826 -3.148 1.00 65.06 109 TYR A CA 1
ATOM 821 C C . TYR A 1 109 ? 4.786 -1.588 -2.765 1.00 65.06 109 TYR A C 1
ATOM 823 O O . TYR A 1 109 ? 5.892 -1.159 -3.086 1.00 65.06 109 TYR A O 1
ATOM 831 N N . GLU A 1 110 ? 4.646 -2.678 -2.019 1.00 68.69 110 GLU A N 1
ATOM 832 C CA . GLU A 1 110 ? 5.763 -3.587 -1.775 1.00 68.69 110 GLU A CA 1
ATOM 833 C C . GLU A 1 110 ? 6.096 -4.312 -3.083 1.00 68.69 110 GLU A C 1
ATOM 835 O O . GLU A 1 110 ? 5.209 -4.805 -3.778 1.00 68.69 110 GLU A O 1
ATOM 840 N N . VAL A 1 111 ? 7.373 -4.329 -3.461 1.00 78.00 111 VAL A N 1
ATOM 841 C CA . VAL A 1 111 ? 7.816 -5.066 -4.648 1.00 78.00 111 VAL A CA 1
ATOM 842 C C . VAL A 1 111 ? 7.888 -6.544 -4.284 1.00 78.00 111 VAL A C 1
ATOM 844 O O . VAL A 1 111 ? 8.699 -6.925 -3.444 1.00 78.00 111 VAL A O 1
ATOM 847 N N . GLU A 1 112 ? 7.076 -7.377 -4.931 1.00 80.81 112 GLU A N 1
ATOM 848 C CA . GLU A 1 112 ? 7.145 -8.834 -4.778 1.00 80.81 112 GLU A CA 1
ATOM 849 C C . GLU A 1 112 ? 8.212 -9.428 -5.691 1.00 80.81 112 GLU A C 1
ATOM 851 O O . GLU A 1 112 ? 9.009 -10.264 -5.266 1.00 80.81 112 GLU A O 1
ATOM 856 N N . SER A 1 113 ? 8.274 -8.974 -6.946 1.00 85.62 113 SER A N 1
ATOM 857 C CA . SER A 1 113 ? 9.359 -9.358 -7.845 1.00 85.62 113 SER A CA 1
ATOM 858 C C . SER A 1 113 ? 9.607 -8.339 -8.954 1.00 85.62 113 SER A C 1
ATOM 860 O O . SER A 1 113 ? 8.747 -7.541 -9.323 1.00 85.62 113 SER A O 1
ATOM 862 N N . ILE A 1 114 ? 10.817 -8.369 -9.515 1.00 89.38 114 ILE A N 1
ATOM 863 C CA . ILE A 1 114 ? 11.131 -7.678 -10.766 1.00 89.38 114 ILE A CA 1
ATOM 864 C C . ILE A 1 114 ? 11.009 -8.711 -11.883 1.00 89.38 114 ILE A C 1
ATOM 866 O O . ILE A 1 114 ? 11.775 -9.671 -11.933 1.00 89.38 114 ILE A O 1
ATOM 870 N N . VAL A 1 115 ? 10.049 -8.511 -12.779 1.00 90.44 115 VAL A N 1
ATOM 871 C CA . VAL A 1 115 ? 9.738 -9.447 -13.868 1.00 90.44 115 VAL A CA 1
ATOM 872 C C . VAL A 1 115 ? 10.704 -9.261 -15.027 1.00 90.44 115 VAL A C 1
ATOM 874 O O . VAL A 1 115 ? 11.189 -10.223 -15.624 1.00 90.44 115 VAL A O 1
ATOM 877 N N . SER A 1 116 ? 11.013 -8.007 -15.356 1.00 89.38 116 SER A N 1
ATOM 878 C CA . SER A 1 116 ? 11.927 -7.699 -16.448 1.00 89.38 116 SER A CA 1
ATOM 879 C C . SER A 1 116 ? 12.652 -6.375 -16.239 1.00 89.38 116 SER A C 1
ATOM 881 O O . SER A 1 116 ? 12.181 -5.487 -15.531 1.00 89.38 116 SER A O 1
ATOM 883 N N . ALA A 1 117 ? 13.811 -6.238 -16.882 1.00 88.00 117 ALA A N 1
ATOM 884 C CA . ALA A 1 117 ? 14.567 -4.996 -16.933 1.00 88.00 117 ALA A CA 1
ATOM 885 C C . ALA A 1 117 ? 15.040 -4.753 -18.370 1.00 88.00 117 ALA A C 1
ATOM 887 O O . ALA A 1 117 ? 15.783 -5.560 -18.934 1.00 88.00 117 ALA A O 1
ATOM 888 N N . ARG A 1 118 ? 14.627 -3.634 -18.974 1.00 85.75 118 ARG A N 1
ATOM 889 C CA . ARG A 1 118 ? 14.983 -3.275 -20.357 1.00 85.75 118 ARG A CA 1
ATOM 890 C C . ARG A 1 118 ? 15.346 -1.806 -20.495 1.00 85.75 118 ARG A C 1
ATOM 892 O O . ARG A 1 118 ? 14.975 -0.978 -19.675 1.00 85.75 118 ARG A O 1
ATOM 899 N N . ARG A 1 119 ? 16.058 -1.450 -21.563 1.00 84.19 119 ARG A N 1
ATOM 900 C CA . ARG A 1 119 ? 16.261 -0.036 -21.919 1.00 84.19 119 ARG A CA 1
ATOM 901 C C . ARG A 1 119 ? 14.987 0.524 -22.542 1.00 84.19 119 ARG A C 1
ATOM 903 O O . ARG A 1 119 ? 14.333 -0.180 -23.307 1.00 84.19 119 ARG A O 1
ATOM 910 N N . ARG A 1 120 ? 14.681 1.801 -22.283 1.00 84.81 120 ARG A N 1
ATOM 911 C CA . ARG A 1 120 ? 13.537 2.487 -22.918 1.00 84.81 120 ARG A CA 1
ATOM 912 C C . ARG A 1 120 ? 13.653 2.514 -24.448 1.00 84.81 120 ARG A C 1
ATOM 914 O O . ARG A 1 120 ? 12.661 2.353 -25.147 1.00 84.81 120 ARG A O 1
ATOM 921 N N . SER A 1 121 ? 14.860 2.734 -24.962 1.00 85.19 121 SER A N 1
ATOM 922 C CA . SER A 1 121 ? 15.188 2.686 -26.390 1.00 85.19 121 SER A CA 1
ATOM 923 C C . SER A 1 121 ? 16.677 2.360 -26.590 1.00 85.19 121 SER A C 1
ATOM 925 O O . SER A 1 121 ? 17.459 2.470 -25.634 1.00 85.19 121 SER A O 1
ATOM 927 N N . PRO A 1 122 ? 17.113 1.953 -27.800 1.00 81.38 122 PRO A N 1
ATOM 928 C CA . PRO A 1 122 ? 18.532 1.767 -28.100 1.00 81.38 122 PRO A CA 1
ATOM 929 C C . PRO A 1 122 ? 19.335 3.038 -27.784 1.00 81.38 122 PRO A C 1
ATOM 931 O O . PRO A 1 122 ? 18.973 4.130 -28.208 1.00 81.38 122 PRO A O 1
ATOM 934 N N . GLY A 1 123 ? 20.399 2.904 -26.988 1.00 79.94 123 GLY A N 1
ATOM 935 C CA . GLY A 1 123 ? 21.223 4.034 -26.532 1.00 79.94 123 GLY A CA 1
ATOM 936 C C . GLY A 1 123 ? 20.623 4.882 -25.400 1.00 79.94 123 GLY A C 1
ATOM 937 O O . GLY A 1 123 ? 21.315 5.752 -24.875 1.00 79.94 123 GLY A O 1
ATOM 938 N N . SER A 1 124 ? 19.378 4.623 -24.978 1.00 81.94 124 SER A N 1
ATOM 939 C CA . SER A 1 124 ? 18.808 5.288 -23.806 1.00 81.94 124 SER A CA 1
ATOM 940 C C . SER A 1 124 ? 19.562 4.878 -22.551 1.00 81.94 124 SER A C 1
ATOM 942 O O . SER A 1 124 ? 19.843 3.694 -22.340 1.00 81.94 124 SER A O 1
ATOM 944 N N . LYS A 1 125 ? 19.839 5.863 -21.698 1.00 81.44 125 LYS A N 1
ATOM 945 C CA . LYS A 1 125 ? 20.364 5.588 -20.368 1.00 81.44 125 LYS A CA 1
ATOM 946 C C . LYS A 1 125 ? 19.254 5.087 -19.428 1.00 81.44 125 LYS A C 1
ATOM 948 O O . LYS A 1 125 ? 19.553 4.303 -18.544 1.00 81.44 125 LYS A O 1
ATOM 953 N N . THR A 1 126 ? 17.986 5.437 -19.673 1.00 83.25 126 THR A N 1
ATOM 954 C CA . THR A 1 126 ? 16.822 5.036 -18.858 1.00 83.25 126 THR A CA 1
ATOM 955 C C . THR A 1 126 ? 16.549 3.536 -18.920 1.00 83.25 126 THR A C 1
ATOM 957 O O . THR A 1 126 ? 16.366 2.964 -20.003 1.00 83.25 126 THR A O 1
ATOM 960 N N . ILE A 1 127 ? 16.453 2.923 -17.739 1.00 85.12 127 ILE A N 1
ATOM 961 C CA . ILE A 1 127 ? 16.037 1.534 -17.554 1.00 85.12 127 ILE A CA 1
ATOM 962 C C . ILE A 1 127 ? 14.555 1.529 -17.168 1.00 85.12 127 ILE A C 1
ATOM 964 O O . ILE A 1 127 ? 14.128 2.263 -16.284 1.00 85.12 127 ILE A O 1
ATOM 968 N N . MET A 1 128 ? 13.773 0.713 -17.860 1.00 88.19 128 MET A N 1
ATOM 969 C CA . MET A 1 128 ? 12.393 0.389 -17.523 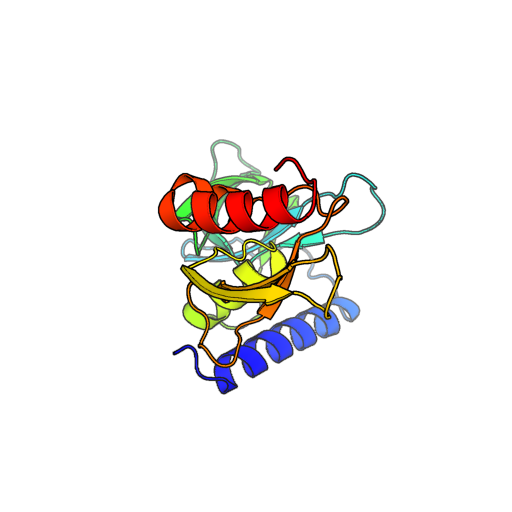1.00 88.19 128 MET A CA 1
ATOM 970 C C . MET A 1 128 ? 12.405 -0.956 -16.799 1.00 88.19 128 MET A C 1
ATOM 972 O O . MET A 1 128 ? 12.881 -1.948 -17.362 1.00 88.19 128 MET A O 1
ATOM 976 N N . LEU A 1 129 ? 11.913 -0.981 -15.565 1.00 88.56 129 LEU A N 1
ATOM 977 C CA . LEU A 1 129 ? 11.661 -2.208 -14.821 1.00 88.56 129 LEU A CA 1
ATOM 978 C C . LEU A 1 129 ? 10.184 -2.554 -14.917 1.00 88.56 129 LEU A C 1
ATOM 980 O O . LEU A 1 129 ? 9.348 -1.693 -14.671 1.00 88.56 129 LEU A O 1
ATOM 984 N N . THR A 1 130 ? 9.872 -3.803 -15.224 1.00 90.06 130 THR A N 1
ATOM 985 C CA . THR A 1 130 ? 8.533 -4.348 -14.996 1.00 90.06 130 THR A CA 1
ATOM 986 C C . THR A 1 130 ? 8.512 -4.916 -13.589 1.00 90.06 130 THR A C 1
ATOM 988 O O . THR A 1 130 ? 9.302 -5.812 -13.280 1.00 90.06 130 THR A O 1
ATOM 991 N N . VAL A 1 131 ? 7.659 -4.355 -12.741 1.00 86.19 131 VAL A N 1
ATOM 992 C CA . VAL A 1 131 ? 7.587 -4.675 -11.318 1.00 86.19 131 VAL A CA 1
ATOM 993 C C . VAL A 1 131 ? 6.257 -5.351 -11.030 1.00 86.19 131 VAL A C 1
ATOM 995 O O . VAL A 1 131 ? 5.207 -4.804 -11.363 1.00 86.19 131 VAL A O 1
ATOM 998 N N . HIS A 1 132 ? 6.343 -6.517 -10.400 1.00 83.44 132 HIS A N 1
ATOM 999 C CA . HIS A 1 132 ? 5.219 -7.213 -9.803 1.00 83.44 132 HIS A CA 1
ATOM 1000 C C . HIS A 1 132 ? 5.098 -6.785 -8.342 1.00 83.44 132 HIS A C 1
ATOM 1002 O O . HIS A 1 132 ? 6.077 -6.830 -7.585 1.00 83.44 132 HIS A O 1
ATOM 1008 N N . TRP A 1 133 ? 3.910 -6.341 -7.956 1.00 79.06 133 TRP A N 1
ATOM 1009 C CA . TRP A 1 133 ? 3.648 -5.778 -6.637 1.00 79.06 133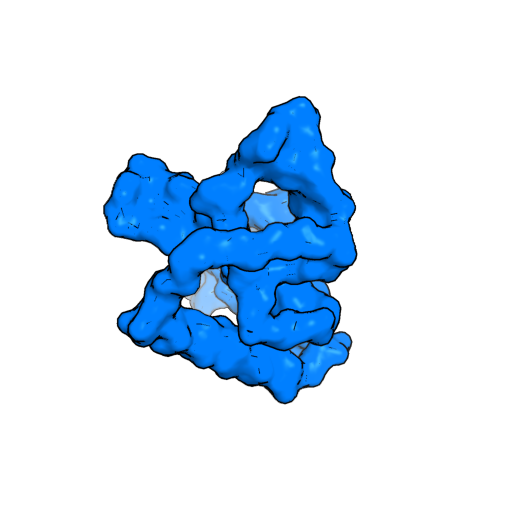 TRP A CA 1
ATOM 1010 C C . TRP A 1 133 ? 3.011 -6.824 -5.730 1.00 79.06 133 TRP A C 1
ATOM 1012 O O . TRP A 1 133 ? 2.139 -7.569 -6.166 1.00 79.06 133 TRP A O 1
ATOM 1022 N N . ALA A 1 134 ? 3.412 -6.846 -4.462 1.00 70.31 134 ALA A N 1
ATOM 1023 C CA . ALA A 1 134 ? 2.939 -7.827 -3.499 1.00 70.31 134 ALA A CA 1
ATOM 1024 C C . ALA A 1 134 ? 1.419 -7.794 -3.353 1.00 70.31 134 ALA A C 1
ATOM 1026 O O . ALA A 1 134 ? 0.836 -6.770 -2.987 1.00 70.31 134 ALA A O 1
ATOM 1027 N N . GLY A 1 135 ? 0.790 -8.939 -3.622 1.00 55.97 135 GLY A N 1
ATOM 1028 C CA . GLY A 1 135 ? -0.661 -9.100 -3.532 1.00 55.97 135 GLY A CA 1
ATOM 1029 C C . GLY A 1 135 ? -1.447 -8.614 -4.754 1.00 55.97 135 GLY A C 1
ATOM 1030 O O . GLY A 1 135 ? -2.675 -8.570 -4.674 1.00 55.97 135 GLY A O 1
ATOM 1031 N N . TYR A 1 136 ? -0.770 -8.282 -5.857 1.00 58.84 136 TYR A N 1
ATOM 1032 C CA . TYR A 1 136 ? -1.381 -7.931 -7.143 1.00 58.84 136 TYR A CA 1
ATOM 1033 C C . TYR A 1 136 ? -1.217 -9.068 -8.156 1.00 58.84 136 TYR A C 1
ATOM 1035 O O . TYR A 1 136 ? -0.362 -9.935 -8.000 1.00 58.84 136 TYR A O 1
ATOM 1043 N N . GLU A 1 137 ? -2.049 -9.095 -9.196 1.00 62.44 137 GLU A N 1
ATOM 1044 C CA . GLU A 1 137 ? -1.925 -10.091 -10.269 1.00 62.44 137 GLU A CA 1
ATOM 1045 C C . GLU A 1 137 ? -0.880 -9.674 -11.314 1.00 62.44 137 GLU A C 1
ATOM 1047 O O . GLU A 1 137 ? -0.573 -8.496 -11.472 1.00 62.44 137 GLU A O 1
ATOM 1052 N N . SER A 1 138 ? -0.345 -10.628 -12.086 1.00 74.06 138 SER A N 1
ATOM 1053 C CA . SER A 1 138 ? 0.685 -10.337 -13.106 1.00 74.06 138 SER A CA 1
ATOM 1054 C C . SER A 1 138 ? 0.202 -9.408 -14.229 1.00 74.06 138 SER A C 1
ATOM 1056 O O . SER A 1 138 ? 0.993 -8.797 -14.939 1.00 74.06 138 SER A O 1
ATOM 1058 N N . GLU A 1 139 ? -1.112 -9.305 -14.425 1.00 72.62 139 GLU A N 1
ATOM 1059 C CA . GLU A 1 139 ? -1.724 -8.362 -15.374 1.00 72.62 139 GLU A CA 1
ATOM 1060 C C . GLU A 1 139 ? -1.633 -6.905 -14.891 1.00 72.62 139 GLU A C 1
ATOM 1062 O O . GLU A 1 139 ? -1.796 -5.973 -15.679 1.00 72.62 139 GLU A O 1
ATOM 1067 N N . GLU A 1 140 ? -1.358 -6.714 -13.600 1.00 64.06 140 GLU A N 1
ATOM 1068 C CA . GLU A 1 140 ? -1.233 -5.422 -12.926 1.00 64.06 140 GLU A CA 1
ATOM 1069 C C . GLU A 1 140 ? 0.228 -5.002 -12.725 1.00 64.06 140 GLU A C 1
ATOM 1071 O O . GLU A 1 140 ? 0.512 -3.993 -12.071 1.00 64.06 140 GLU A O 1
ATOM 1076 N N . ASP A 1 141 ? 1.162 -5.751 -13.316 1.00 82.75 141 ASP A N 1
ATOM 1077 C CA . ASP A 1 141 ? 2.566 -5.380 -13.381 1.00 82.75 141 ASP A CA 1
ATOM 1078 C C . ASP A 1 141 ? 2.714 -3.977 -13.971 1.00 82.75 141 ASP A C 1
ATOM 1080 O O . ASP A 1 141 ? 2.147 -3.640 -15.017 1.00 82.75 141 ASP A O 1
ATOM 1084 N N . SER A 1 142 ? 3.523 -3.144 -13.319 1.00 84.25 142 SER A N 1
ATOM 1085 C CA . SER A 1 142 ? 3.705 -1.762 -13.754 1.00 84.25 142 SER A CA 1
ATOM 1086 C C . SER A 1 142 ? 5.147 -1.460 -14.141 1.00 84.25 142 SER A C 1
ATOM 1088 O O . SER A 1 142 ? 6.108 -2.055 -13.646 1.00 84.25 142 SER A O 1
ATOM 1090 N N . GLU A 1 143 ? 5.300 -0.541 -15.098 1.00 86.06 143 GLU A N 1
ATOM 1091 C CA . GLU A 1 143 ? 6.611 -0.107 -15.561 1.00 86.06 143 GLU A CA 1
ATOM 1092 C C . GLU A 1 143 ? 7.149 1.042 -14.702 1.00 86.06 143 GLU A C 1
ATOM 1094 O O . GLU A 1 143 ? 6.674 2.179 -14.758 1.00 86.06 143 GLU A O 1
ATOM 1099 N N . VAL A 1 144 ? 8.211 0.752 -13.962 1.00 85.25 144 VAL A N 1
ATOM 1100 C CA . VAL A 1 144 ? 8.957 1.708 -13.152 1.00 85.25 144 VAL A CA 1
ATOM 1101 C C . VAL A 1 144 ? 10.155 2.237 -13.938 1.00 85.25 144 VAL A C 1
ATOM 1103 O O . VAL A 1 144 ? 10.917 1.480 -14.543 1.00 85.25 144 VAL A O 1
ATOM 1106 N N . ARG A 1 145 ? 10.343 3.560 -13.928 1.00 84.81 145 ARG A N 1
ATOM 1107 C CA . ARG A 1 145 ? 11.491 4.215 -14.569 1.00 84.81 145 ARG A CA 1
ATOM 1108 C C . ARG A 1 145 ? 12.640 4.338 -13.580 1.00 84.81 145 ARG A C 1
ATOM 1110 O O . ARG A 1 145 ? 12.457 4.877 -12.497 1.00 84.81 145 ARG A O 1
ATOM 1117 N N . LEU A 1 146 ? 13.812 3.879 -13.999 1.00 82.44 146 LEU A N 1
ATOM 1118 C CA . LEU A 1 146 ? 15.085 4.119 -13.338 1.00 82.44 146 LEU A CA 1
ATOM 1119 C C . LEU A 1 146 ? 15.941 5.019 -14.222 1.00 82.44 146 LEU A C 1
ATOM 1121 O O . LEU A 1 146 ? 16.387 4.631 -15.311 1.00 82.44 146 LEU A O 1
ATOM 1125 N N . ASP A 1 147 ? 16.171 6.230 -13.739 1.00 80.56 147 ASP A N 1
ATOM 1126 C CA . ASP A 1 147 ? 17.100 7.185 -14.310 1.00 80.56 147 ASP A CA 1
ATOM 1127 C C . ASP A 1 147 ? 17.908 7.962 -13.264 1.00 80.56 147 ASP A C 1
ATOM 1129 O O . ASP A 1 147 ? 17.643 7.897 -12.069 1.00 80.56 147 ASP A O 1
ATOM 1133 N N . ALA A 1 148 ? 18.883 8.727 -13.769 1.00 68.75 148 ALA A N 1
ATOM 1134 C CA . ALA A 1 148 ? 19.676 9.744 -13.071 1.00 68.75 148 ALA A CA 1
ATOM 1135 C C . ALA A 1 148 ? 18.943 10.514 -11.950 1.00 68.75 148 ALA A C 1
ATOM 1137 O O . ALA A 1 148 ? 19.529 10.903 -10.944 1.00 68.75 148 ALA A O 1
ATOM 1138 N N . SER A 1 149 ? 17.667 10.814 -12.204 1.00 66.06 149 SER A N 1
ATOM 1139 C CA . SER A 1 149 ? 16.831 11.722 -11.422 1.00 66.06 149 SER A CA 1
ATOM 1140 C C . SER A 1 149 ? 15.760 11.021 -10.594 1.00 66.06 149 SER A C 1
ATOM 1142 O O . SER A 1 149 ? 15.159 11.659 -9.730 1.00 66.06 149 SER A O 1
ATOM 1144 N N . THR A 1 150 ? 15.522 9.726 -10.820 1.00 63.09 150 THR A N 1
ATOM 1145 C CA . THR A 1 150 ? 14.580 8.926 -10.033 1.00 63.09 150 THR A CA 1
ATOM 1146 C C . THR A 1 150 ? 15.275 8.480 -8.756 1.00 63.09 150 THR A C 1
ATOM 1148 O O . THR A 1 150 ? 15.641 7.325 -8.565 1.00 63.09 150 THR A O 1
ATOM 1151 N N . ALA A 1 151 ? 15.498 9.455 -7.879 1.00 47.81 151 ALA A N 1
ATOM 1152 C CA . ALA A 1 151 ? 15.868 9.202 -6.505 1.00 47.81 151 ALA A CA 1
ATOM 1153 C C . ALA A 1 151 ? 14.735 8.406 -5.837 1.00 47.81 151 ALA A C 1
ATOM 1155 O O . ALA A 1 151 ? 13.632 8.919 -5.665 1.00 47.81 151 ALA A O 1
ATOM 1156 N N . GLN A 1 152 ? 15.044 7.161 -5.474 1.00 54.94 152 GLN A N 1
ATOM 1157 C CA . GLN A 1 152 ? 14.406 6.397 -4.402 1.00 54.94 152 GLN A CA 1
ATOM 1158 C C . GLN A 1 152 ? 12.903 6.150 -4.564 1.00 54.94 152 GLN A C 1
ATOM 1160 O O . GLN A 1 152 ? 12.050 6.837 -3.999 1.00 54.94 152 GLN A O 1
ATOM 1165 N N . LEU A 1 153 ? 12.576 5.046 -5.230 1.00 63.50 153 LEU A N 1
ATOM 1166 C CA . LEU A 1 153 ? 11.397 4.299 -4.814 1.00 63.50 153 LEU A CA 1
ATOM 1167 C C . LEU A 1 153 ? 11.813 3.489 -3.591 1.00 63.50 153 LEU A C 1
ATOM 1169 O O . LEU A 1 153 ? 12.367 2.406 -3.738 1.00 63.50 153 LEU A O 1
ATOM 1173 N N . ALA A 1 154 ? 11.544 4.012 -2.393 1.00 65.25 154 ALA A N 1
ATOM 1174 C CA . ALA A 1 154 ? 11.842 3.323 -1.133 1.00 65.25 154 ALA A CA 1
ATOM 1175 C C . ALA A 1 154 ? 11.421 1.830 -1.112 1.00 65.25 154 ALA A C 1
ATOM 1177 O O . ALA A 1 154 ? 12.172 1.022 -0.566 1.00 65.25 154 ALA A O 1
ATOM 1178 N N . PRO A 1 155 ? 10.300 1.413 -1.747 1.00 69.50 155 PRO A N 1
ATOM 1179 C CA . PRO A 1 155 ? 9.963 -0.009 -1.837 1.00 69.50 155 PRO A CA 1
ATOM 1180 C C . PRO A 1 155 ? 10.900 -0.825 -2.740 1.00 69.50 155 PRO A C 1
ATOM 1182 O O . PRO A 1 155 ? 11.185 -1.985 -2.452 1.00 69.50 155 PRO A O 1
ATOM 1185 N N . LEU A 1 156 ? 11.413 -0.221 -3.817 1.00 78.38 156 LEU A N 1
ATOM 1186 C CA . LEU A 1 156 ? 12.400 -0.852 -4.691 1.00 78.38 156 LEU A CA 1
ATOM 1187 C C . LEU A 1 156 ? 13.746 -0.993 -3.973 1.00 78.38 156 LEU A C 1
ATOM 1189 O O . LEU A 1 156 ? 14.384 -2.033 -4.092 1.00 78.38 156 LEU A O 1
ATOM 1193 N N . ASP A 1 157 ? 14.154 0.009 -3.192 1.00 80.81 157 ASP A N 1
ATOM 1194 C CA . ASP A 1 157 ? 15.396 -0.048 -2.415 1.00 80.81 157 ASP A CA 1
ATOM 1195 C C . ASP A 1 157 ? 15.357 -1.192 -1.390 1.00 80.81 157 ASP A C 1
ATOM 1197 O O . ASP A 1 157 ? 16.272 -2.017 -1.359 1.00 80.81 157 ASP A O 1
ATOM 1201 N N . ALA A 1 158 ? 14.258 -1.326 -0.638 1.00 78.94 158 AL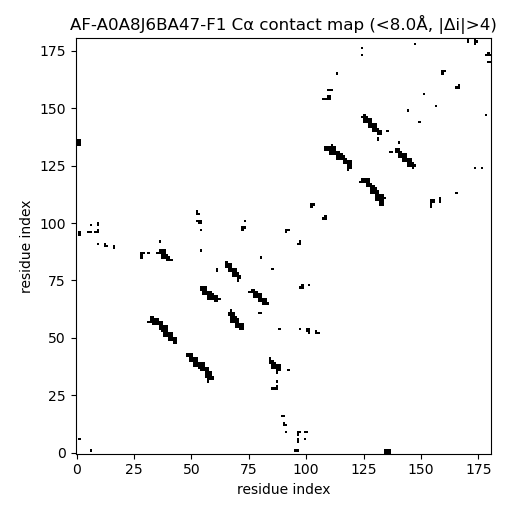A A N 1
ATOM 1202 C CA . ALA A 1 158 ? 14.060 -2.428 0.310 1.00 78.94 158 ALA A CA 1
ATOM 1203 C C . ALA A 1 158 ? 14.093 -3.814 -0.373 1.00 78.94 158 ALA A C 1
ATOM 1205 O O . ALA A 1 158 ? 14.701 -4.766 0.133 1.00 78.94 158 ALA A O 1
ATOM 1206 N N . PHE A 1 159 ? 13.492 -3.934 -1.561 1.00 84.00 159 PHE A N 1
ATOM 1207 C CA . PHE A 1 159 ? 13.562 -5.162 -2.353 1.00 84.00 159 PHE A CA 1
ATOM 1208 C C . PHE A 1 159 ? 14.989 -5.465 -2.825 1.00 84.00 159 PHE A C 1
ATOM 1210 O O . PHE A 1 159 ? 15.454 -6.598 -2.724 1.00 84.00 159 PHE A O 1
ATOM 1217 N N . LEU A 1 160 ? 15.728 -4.466 -3.310 1.00 84.19 160 LEU A N 1
ATOM 1218 C CA . LEU A 1 160 ? 17.098 -4.654 -3.796 1.00 84.19 160 LEU A CA 1
ATOM 1219 C C . LEU A 1 160 ? 18.100 -4.932 -2.672 1.00 84.19 160 LEU A C 1
ATOM 1221 O O . LEU A 1 160 ? 19.090 -5.632 -2.899 1.00 84.19 160 LEU A O 1
ATOM 1225 N N . GLU A 1 161 ? 17.855 -4.422 -1.467 1.00 84.94 161 GLU A N 1
ATOM 1226 C CA . GLU A 1 161 ? 18.614 -4.782 -0.268 1.00 84.94 161 GLU A CA 1
ATOM 1227 C C . GLU A 1 161 ? 18.428 -6.253 0.108 1.00 84.94 161 GLU A C 1
ATOM 1229 O O . GLU A 1 161 ? 19.411 -6.942 0.385 1.00 84.94 161 GLU A O 1
ATOM 1234 N N . SER A 1 162 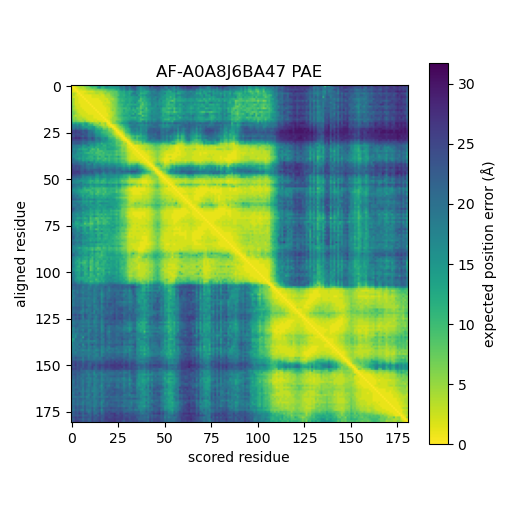? 17.195 -6.761 0.044 1.00 79.94 162 SER A N 1
ATOM 1235 C CA . SER A 1 162 ? 16.902 -8.177 0.302 1.00 79.94 162 SER A CA 1
ATOM 1236 C C . SER A 1 162 ? 17.277 -9.108 -0.866 1.00 79.94 162 SER A C 1
ATOM 1238 O O . SER A 1 162 ? 17.519 -10.295 -0.644 1.00 79.94 162 SER A O 1
ATOM 1240 N N . HIS A 1 163 ? 17.414 -8.586 -2.093 1.00 85.81 163 HIS A N 1
ATOM 1241 C CA . HIS A 1 163 ? 17.697 -9.359 -3.312 1.00 85.81 163 HIS A CA 1
ATOM 1242 C C . HIS A 1 163 ? 18.996 -8.912 -4.018 1.00 85.81 163 HIS A C 1
ATOM 1244 O O . HIS A 1 163 ? 18.970 -8.304 -5.098 1.00 85.81 163 HIS A O 1
ATOM 1250 N N . PRO A 1 164 ? 20.181 -9.289 -3.496 1.00 86.56 164 PRO A N 1
ATOM 1251 C CA . PRO A 1 164 ? 21.471 -8.799 -3.992 1.00 86.56 164 PRO A CA 1
ATOM 1252 C C . PRO A 1 164 ? 21.816 -9.243 -5.424 1.00 86.56 164 PRO A C 1
ATOM 1254 O O . PRO A 1 164 ? 22.699 -8.663 -6.061 1.00 86.56 164 PRO A O 1
ATOM 1257 N N . ALA A 1 165 ? 21.168 -10.285 -5.954 1.00 84.69 165 ALA A N 1
ATOM 1258 C CA . ALA A 1 165 ? 21.312 -10.682 -7.358 1.00 84.69 165 ALA A CA 1
ATOM 1259 C C . ALA A 1 165 ? 20.679 -9.648 -8.307 1.00 84.69 165 ALA A C 1
ATOM 1261 O O . ALA A 1 165 ? 21.290 -9.257 -9.308 1.00 84.69 165 ALA A O 1
ATOM 1262 N N . TRP A 1 166 ? 19.495 -9.146 -7.952 1.00 83.06 166 TRP A N 1
ATOM 1263 C CA . TRP A 1 166 ? 18.819 -8.083 -8.691 1.00 83.06 166 TRP A CA 1
ATOM 1264 C C . TRP A 1 166 ? 19.568 -6.766 -8.579 1.00 83.06 166 TRP A C 1
ATOM 1266 O O . TRP A 1 166 ? 19.832 -6.132 -9.601 1.00 83.06 166 TRP A O 1
ATOM 1276 N N . ARG A 1 167 ? 20.029 -6.420 -7.372 1.00 85.75 167 ARG A N 1
ATOM 1277 C CA . ARG A 1 167 ? 20.874 -5.240 -7.155 1.00 85.75 167 ARG A CA 1
ATOM 1278 C C . ARG A 1 167 ? 22.095 -5.238 -8.070 1.00 85.75 167 ARG A C 1
ATOM 1280 O O . ARG A 1 167 ? 22.311 -4.276 -8.800 1.00 85.75 167 ARG A O 1
ATOM 1287 N N . ARG A 1 168 ? 22.837 -6.350 -8.129 1.00 84.56 168 ARG A N 1
ATOM 1288 C CA . ARG A 1 168 ? 23.993 -6.496 -9.033 1.00 84.56 168 ARG A CA 1
ATOM 1289 C C . ARG A 1 168 ? 23.616 -6.358 -10.506 1.00 84.56 168 ARG A C 1
ATOM 1291 O O . ARG A 1 168 ? 24.363 -5.747 -11.266 1.00 84.56 168 ARG A O 1
ATOM 1298 N N . THR A 1 169 ? 22.473 -6.905 -10.914 1.00 83.12 169 THR A N 1
ATOM 1299 C CA . THR A 1 169 ? 21.988 -6.821 -12.301 1.00 83.12 169 THR A CA 1
ATOM 1300 C C . THR A 1 169 ? 21.675 -5.377 -12.693 1.00 83.12 169 THR A C 1
ATOM 1302 O O . THR A 1 169 ? 22.109 -4.916 -13.753 1.00 83.12 169 THR A O 1
ATOM 1305 N N . ILE A 1 170 ? 20.988 -4.641 -11.817 1.00 82.44 170 ILE A N 1
ATOM 1306 C CA . ILE A 1 170 ? 20.645 -3.232 -12.025 1.00 82.44 170 ILE A CA 1
ATOM 1307 C C . ILE A 1 170 ? 21.903 -2.365 -11.978 1.00 82.44 170 ILE A C 1
ATOM 1309 O O . ILE A 1 170 ? 22.135 -1.597 -12.904 1.00 82.44 170 ILE A O 1
ATOM 1313 N N . GLU A 1 171 ? 22.785 -2.543 -10.992 1.00 83.25 171 GLU A N 1
ATOM 1314 C CA . GLU A 1 171 ? 24.062 -1.822 -10.919 1.00 83.25 171 GLU A CA 1
ATOM 1315 C C . GLU A 1 171 ? 24.943 -2.067 -12.151 1.00 83.25 171 GLU A C 1
ATOM 1317 O O . GLU A 1 171 ? 25.566 -1.138 -12.664 1.00 83.25 171 GLU A O 1
ATOM 1322 N N . ALA A 1 172 ? 25.001 -3.302 -12.660 1.00 82.06 172 ALA A N 1
ATOM 1323 C CA . ALA A 1 172 ? 25.733 -3.624 -13.884 1.00 82.06 172 ALA A CA 1
ATOM 1324 C C . ALA A 1 172 ? 25.093 -2.975 -15.122 1.00 82.06 172 ALA A C 1
ATOM 1326 O O . ALA A 1 172 ? 25.791 -2.597 -16.068 1.00 82.06 172 ALA A O 1
ATOM 1327 N N . ALA A 1 173 ? 23.767 -2.832 -15.147 1.00 76.62 173 ALA A N 1
ATOM 1328 C CA . ALA A 1 173 ? 23.074 -2.071 -16.177 1.00 76.62 173 ALA A CA 1
ATOM 1329 C C . ALA A 1 173 ? 23.354 -0.560 -16.049 1.00 76.62 173 ALA A C 1
ATOM 1331 O O . ALA A 1 173 ? 23.663 0.075 -17.055 1.00 76.62 173 ALA A O 1
ATOM 1332 N N . CYS A 1 174 ? 23.355 -0.001 -14.838 1.00 75.88 174 CYS A N 1
ATOM 1333 C CA . CYS A 1 174 ? 23.682 1.400 -14.559 1.00 75.88 174 CYS A CA 1
ATOM 1334 C C . CYS A 1 174 ? 25.138 1.739 -14.917 1.00 75.88 174 CYS A C 1
ATOM 1336 O O . CYS A 1 174 ? 25.383 2.693 -15.657 1.00 75.88 174 CYS A O 1
ATOM 1338 N N . ARG A 1 175 ? 26.107 0.906 -14.514 1.00 80.88 175 ARG A N 1
ATOM 1339 C CA . ARG A 1 175 ? 27.535 1.084 -14.839 1.00 80.88 175 ARG A CA 1
ATOM 1340 C C . ARG A 1 175 ? 27.796 1.091 -16.340 1.00 80.88 175 ARG A C 1
ATOM 1342 O O . ARG A 1 175 ? 28.515 1.960 -16.826 1.00 80.88 175 ARG A O 1
ATOM 1349 N N . ARG A 1 176 ? 27.153 0.194 -17.100 1.00 74.88 176 ARG A N 1
ATOM 1350 C CA . ARG A 1 176 ? 27.226 0.185 -18.576 1.00 74.88 176 ARG A CA 1
ATOM 1351 C C . ARG A 1 176 ? 26.699 1.472 -19.223 1.00 74.88 176 ARG A C 1
ATOM 1353 O O . ARG A 1 176 ? 26.976 1.708 -20.393 1.00 74.88 176 ARG A O 1
ATOM 1360 N N . ASN A 1 177 ? 25.946 2.286 -18.485 1.00 67.69 177 ASN A N 1
ATOM 1361 C CA . ASN A 1 177 ? 25.390 3.561 -18.933 1.00 67.69 177 ASN A CA 1
ATOM 1362 C C . ASN A 1 177 ? 26.081 4.790 -18.300 1.00 67.69 177 ASN A C 1
ATOM 1364 O O . ASN A 1 177 ? 25.674 5.923 -18.571 1.00 67.69 177 ASN A O 1
ATOM 1368 N N . GLY A 1 178 ? 27.135 4.583 -17.498 1.00 70.69 178 GLY A N 1
ATOM 1369 C CA . GLY A 1 178 ? 27.877 5.650 -16.820 1.00 70.69 178 GLY A CA 1
ATOM 1370 C C . GLY A 1 178 ? 27.159 6.230 -15.598 1.00 70.69 178 GLY A C 1
ATOM 1371 O O . GLY A 1 178 ? 27.323 7.412 -15.311 1.00 70.69 178 GLY A O 1
ATOM 1372 N N . TRP A 1 179 ? 26.333 5.432 -14.916 1.00 69.75 179 TRP A N 1
ATOM 1373 C CA . TRP A 1 179 ? 25.599 5.825 -13.710 1.00 69.75 179 TRP A CA 1
ATOM 1374 C C . TRP A 1 179 ? 26.157 5.148 -12.458 1.00 69.75 179 TRP A C 1
ATOM 1376 O O . TRP A 1 179 ? 26.588 3.993 -12.516 1.00 69.75 179 TRP A O 1
ATOM 1386 N N . GLN A 1 180 ? 26.109 5.864 -11.335 1.00 64.50 180 GLN A N 1
ATOM 1387 C CA . GLN A 1 180 ? 26.271 5.305 -9.994 1.00 64.50 180 GLN A CA 1
ATOM 1388 C C . GLN A 1 180 ? 24.884 5.229 -9.354 1.00 64.50 180 GLN A C 1
ATOM 1390 O O . GLN A 1 180 ? 24.129 6.196 -9.446 1.00 64.50 180 GLN A O 1
ATOM 1395 N N . LEU A 1 181 ? 24.551 4.048 -8.826 1.00 63.19 181 LEU A N 1
ATOM 1396 C CA . LEU A 1 181 ? 23.337 3.813 -8.047 1.00 63.19 181 LEU A CA 1
ATOM 1397 C C . LEU A 1 181 ? 23.566 4.294 -6.612 1.00 63.19 181 LEU A C 1
ATOM 1399 O O . LEU A 1 181 ? 24.699 4.064 -6.124 1.00 63.19 181 LEU A O 1
#

Organism: NCBI:txid201153

Nearest PDB structures (foldseek):
  1n27-assembly1_A  TM=5.212E-01  e=1.300E-01  Mus musculus
  4omo-assembly2_B  TM=5.334E-01  e=1.462E-01  Gallus gallus
  6iiq-assembly1_C  TM=5.183E-01  e=3.138E-01  Homo sapiens
  7csp-assembly2_B  TM=4.939E-01  e=5.324E-01  Mus musculus
  1x27-assembly1_F  TM=2.979E-01  e=8.124E-02  Homo sapiens

Mean predicted aligned error: 13.29 Å